Protein AF-A0A917G1F1-F1 (afdb_monomer_lite)

Sequence (189 aa):
MASPDKRMVLPSCSLCSRFDSLRGICGITGEKREVFDTETALVCQREGRFIRDINAVPNSFNFYGPNEEIPNFLPDLSRIPVDAGGRPLIVKTNRGLERAVPAYEGLALRVDPVFGEVPSIYTYQGQRELIFRLGVHLAKRVAEREGVELVVHPDEEGSEGRPEAINDFMEEERIRENVRNRSKKGWDW

pLDDT: mean 91.4, std 10.22, range [43.28, 98.38]

Secondary structure (DSSP, 8-state):
-PPPP-PPPPP-GGG-TTEETTTTEETTT--B--TT-HHHHHHHHHTT-----S-BPP-GGGTS-TTS---S-----TTS-B-TTS-B-EEEETTEEEE--BSSTT------TTTSS--GGGBHHHHHHHHHHHHHHHHHHHHHHTT------TTTTT----HHHHHHHHHHHHHHHHHHHHHHHTT--

Foldseek 3Di:
DDDQPPAQFQFALLQAPQADLLQCAGNVPRDHHDLLHRPVRVVCVVVVNGDRPFQDFGDQSRGDPPPDDRDPDDTPQVPADAAPVRQGAWDQDSNGIGRFAALDPPQHFDADPVVSYTQLLRGVRSLVNLCQAANPVVSCVVQVVVVHDRDADPVRNGRRHDPVSNVVVVVVVVVVVVVVVVVVVVPPD

Radius of gyration: 19.23 Å; chains: 1; bounding box: 53×35×51 Å

Organism: NCBI:txid1340531

Structure (mmCIF, N/CA/C/O backbone):
data_AF-A0A917G1F1-F1
#
_entry.id   AF-A0A917G1F1-F1
#
loop_
_atom_site.group_PDB
_atom_site.id
_atom_site.type_symbol
_atom_site.label_atom_id
_atom_site.label_alt_id
_atom_site.label_comp_id
_atom_site.label_asym_id
_atom_site.label_entity_id
_atom_site.label_seq_id
_atom_site.pdbx_PDB_ins_code
_atom_site.Cartn_x
_atom_site.Cartn_y
_atom_site.Cartn_z
_atom_site.occupancy
_atom_site.B_iso_or_equiv
_atom_site.auth_seq_id
_atom_site.auth_comp_id
_atom_site.auth_asym_id
_atom_site.auth_atom_id
_atom_site.pdbx_PDB_model_num
ATOM 1 N N . MET A 1 1 ? -19.395 2.363 -22.752 1.00 47.38 1 MET A N 1
ATOM 2 C CA . MET A 1 1 ? -18.151 2.459 -21.957 1.00 47.38 1 MET A CA 1
ATOM 3 C C . MET A 1 1 ? -17.072 1.728 -22.735 1.00 47.38 1 MET A C 1
ATOM 5 O O . MET A 1 1 ? -17.344 0.618 -23.178 1.00 47.38 1 MET A O 1
ATOM 9 N N . ALA A 1 2 ? -15.935 2.368 -23.014 1.00 43.28 2 ALA A N 1
ATOM 10 C CA . ALA A 1 2 ? -14.849 1.716 -23.741 1.00 43.28 2 ALA A CA 1
ATOM 11 C C . ALA A 1 2 ? -14.303 0.556 -22.893 1.00 43.28 2 ALA A C 1
ATOM 13 O O . ALA A 1 2 ? -14.112 0.713 -21.689 1.00 43.28 2 ALA A O 1
ATOM 14 N N . SER A 1 3 ? -14.122 -0.611 -23.515 1.00 48.44 3 SER A N 1
ATOM 15 C CA . SER A 1 3 ? -13.417 -1.752 -22.919 1.00 48.44 3 SER A CA 1
ATOM 16 C C . SER A 1 3 ? -12.060 -1.284 -22.384 1.00 48.44 3 SER A C 1
ATOM 18 O O . SER A 1 3 ? -11.459 -0.431 -23.043 1.00 48.44 3 SER A O 1
ATOM 20 N N . PRO A 1 4 ? -11.541 -1.843 -21.270 1.00 55.22 4 PRO A N 1
ATOM 21 C CA . PRO A 1 4 ? -10.140 -1.646 -20.921 1.00 55.22 4 PRO A CA 1
ATOM 22 C C . PRO A 1 4 ? -9.307 -1.959 -22.163 1.00 55.22 4 PRO A C 1
ATOM 24 O O . PRO A 1 4 ? -9.538 -2.970 -22.842 1.00 55.22 4 PRO A O 1
ATOM 27 N N . ASP A 1 5 ? -8.452 -1.006 -22.522 1.00 55.94 5 ASP A N 1
ATOM 28 C CA . ASP A 1 5 ? -7.645 -1.067 -23.727 1.00 55.94 5 ASP A CA 1
ATOM 29 C C . ASP A 1 5 ? -6.862 -2.386 -23.683 1.00 55.94 5 ASP A C 1
ATOM 31 O O . ASP A 1 5 ? -6.206 -2.679 -22.682 1.00 55.94 5 ASP A O 1
ATOM 35 N N . LYS A 1 6 ? -6.951 -3.221 -24.728 1.00 66.75 6 LYS A N 1
ATOM 36 C CA . LYS A 1 6 ? -6.247 -4.523 -24.800 1.00 66.75 6 LYS A CA 1
ATOM 37 C C . LYS A 1 6 ? -4.734 -4.329 -24.998 1.00 66.75 6 LYS A C 1
ATOM 39 O O . LYS A 1 6 ? -4.071 -5.132 -25.654 1.00 66.75 6 LYS A O 1
ATOM 44 N N . ARG A 1 7 ? -4.194 -3.230 -24.475 1.00 80.06 7 ARG A N 1
ATOM 45 C CA . ARG A 1 7 ? -2.787 -2.876 -24.493 1.00 80.06 7 ARG A CA 1
ATOM 46 C C . ARG A 1 7 ? -2.009 -3.814 -23.590 1.00 80.06 7 ARG A C 1
ATOM 48 O O . ARG A 1 7 ? -2.488 -4.305 -22.566 1.00 80.06 7 ARG A O 1
ATOM 55 N N . MET A 1 8 ? -0.770 -4.042 -23.993 1.00 85.94 8 MET A N 1
ATOM 56 C CA . MET A 1 8 ? 0.199 -4.737 -23.167 1.00 85.94 8 MET A CA 1
ATOM 57 C C . MET A 1 8 ? 0.484 -3.904 -21.918 1.00 85.94 8 MET A C 1
ATOM 59 O O . MET A 1 8 ? 0.652 -2.690 -22.006 1.00 85.94 8 MET A O 1
ATOM 63 N N . VAL A 1 9 ? 0.555 -4.562 -20.762 1.00 89.44 9 VAL A N 1
ATOM 64 C CA . VAL A 1 9 ? 0.910 -3.877 -19.523 1.00 89.44 9 VAL A CA 1
ATOM 65 C C . VAL A 1 9 ? 2.414 -3.598 -19.508 1.00 89.44 9 VAL A C 1
ATOM 67 O O . VAL A 1 9 ? 3.215 -4.532 -19.455 1.00 89.44 9 VAL A O 1
ATOM 70 N N . LEU A 1 10 ? 2.783 -2.323 -19.501 1.00 92.38 10 LEU A N 1
ATOM 71 C CA . LEU A 1 10 ? 4.138 -1.831 -19.301 1.00 92.38 10 LEU A CA 1
ATOM 72 C C . LEU A 1 10 ? 4.600 -2.105 -17.859 1.00 92.38 10 LEU A C 1
ATOM 74 O O . LEU A 1 10 ? 3.834 -1.891 -16.908 1.00 92.38 10 LEU A O 1
ATOM 78 N N . PRO A 1 11 ? 5.839 -2.584 -17.662 1.00 93.31 11 PRO A N 1
ATOM 79 C CA . PRO A 1 11 ? 6.379 -2.778 -16.328 1.00 93.31 11 PRO A CA 1
ATOM 80 C C . PRO A 1 11 ? 6.654 -1.424 -15.662 1.00 93.31 11 PRO A C 1
ATOM 82 O O . PRO A 1 11 ? 7.096 -0.471 -16.294 1.00 93.31 11 PRO A O 1
ATOM 85 N N . SER A 1 12 ? 6.428 -1.369 -14.356 1.00 94.75 12 SER A N 1
ATOM 86 C CA . SER A 1 12 ? 6.814 -0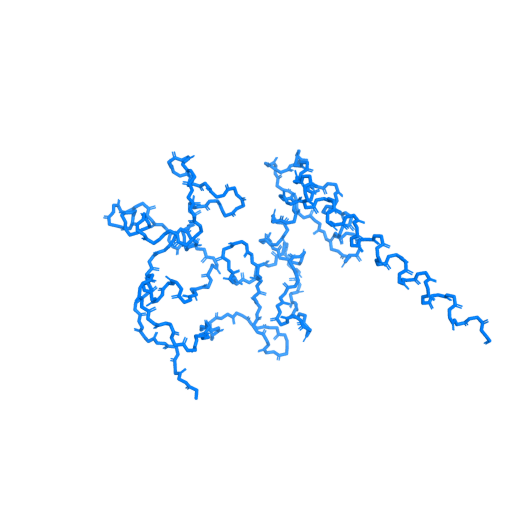.266 -13.474 1.00 94.75 12 SER A CA 1
ATOM 87 C C . SER A 1 12 ? 7.273 -0.844 -12.140 1.00 94.75 12 SER A C 1
ATOM 89 O O . SER A 1 12 ? 6.866 -1.952 -11.775 1.00 94.75 12 SER A O 1
ATOM 91 N N . CYS A 1 13 ? 8.069 -0.100 -11.371 1.00 94.56 13 CYS A N 1
ATOM 92 C CA . CYS A 1 13 ? 8.463 -0.513 -10.019 1.00 94.56 13 CYS A CA 1
ATOM 93 C C . CYS A 1 13 ? 7.258 -0.876 -9.130 1.00 94.56 13 CYS A C 1
ATOM 95 O O . CYS A 1 13 ? 7.322 -1.858 -8.391 1.00 94.56 13 CYS A O 1
ATOM 97 N N . SER A 1 14 ? 6.128 -0.174 -9.266 1.00 93.31 14 SER A N 1
ATOM 98 C CA . SER A 1 14 ? 4.886 -0.465 -8.540 1.00 93.31 14 SER A CA 1
ATOM 99 C C . SER A 1 14 ? 4.360 -1.878 -8.777 1.00 93.31 14 SER A C 1
ATOM 101 O O . SER A 1 14 ? 3.791 -2.453 -7.852 1.00 93.31 14 SER A O 1
ATOM 103 N N . LEU A 1 15 ? 4.606 -2.456 -9.958 1.00 94.56 15 LEU A N 1
ATOM 104 C CA . LEU A 1 15 ? 4.203 -3.812 -10.340 1.00 94.56 15 LEU A CA 1
ATOM 105 C C . LEU A 1 15 ? 5.242 -4.894 -9.990 1.00 94.56 15 LEU A C 1
ATOM 107 O O . LEU A 1 15 ? 5.002 -6.075 -10.246 1.00 94.56 15 LEU A O 1
ATOM 111 N N . CYS A 1 16 ? 6.389 -4.514 -9.424 1.00 95.50 16 CYS A N 1
ATOM 112 C CA . CYS A 1 16 ? 7.461 -5.437 -9.064 1.00 95.50 16 CYS A CA 1
ATOM 113 C C . CYS A 1 16 ? 7.358 -5.876 -7.595 1.00 95.50 16 CYS A C 1
ATOM 115 O O . CYS A 1 16 ? 7.297 -5.032 -6.694 1.00 95.50 16 CYS A O 1
ATOM 117 N N . SER A 1 17 ? 7.445 -7.184 -7.335 1.00 94.56 17 SER A N 1
ATOM 118 C CA . SER A 1 17 ? 7.464 -7.749 -5.973 1.00 94.56 17 SER A CA 1
ATOM 119 C C . SER A 1 17 ? 8.715 -7.391 -5.172 1.00 94.56 17 SER A C 1
ATOM 121 O O . SER A 1 17 ? 8.722 -7.477 -3.949 1.00 94.56 17 SER A O 1
ATOM 123 N N . ARG A 1 18 ? 9.783 -6.973 -5.857 1.00 94.50 18 ARG A N 1
ATOM 124 C CA . ARG A 1 18 ? 11.067 -6.613 -5.244 1.00 94.50 18 ARG A CA 1
ATOM 125 C C . ARG A 1 18 ? 11.166 -5.145 -4.856 1.00 94.50 18 ARG A C 1
ATOM 127 O O . ARG A 1 18 ? 12.113 -4.776 -4.176 1.00 94.50 18 ARG A O 1
ATOM 134 N N . PHE A 1 19 ? 10.253 -4.299 -5.315 1.00 95.75 19 PHE A N 1
ATOM 135 C CA . PHE A 1 19 ? 10.220 -2.901 -4.901 1.00 95.75 19 PHE A CA 1
ATOM 136 C C . PHE A 1 19 ? 9.628 -2.811 -3.491 1.00 95.75 19 PHE A C 1
ATOM 138 O O . PHE A 1 19 ? 8.673 -3.516 -3.207 1.00 95.75 19 PHE A O 1
ATOM 145 N N . ASP A 1 20 ? 10.160 -1.974 -2.611 1.00 94.62 20 ASP A N 1
ATOM 146 C CA . ASP A 1 20 ? 9.534 -1.590 -1.345 1.00 94.62 20 ASP A CA 1
ATOM 147 C C . ASP A 1 20 ? 8.878 -0.223 -1.558 1.00 94.62 20 ASP A C 1
ATOM 149 O O . ASP A 1 20 ? 9.559 0.801 -1.629 1.00 94.62 20 ASP A O 1
ATOM 153 N N . SER A 1 21 ? 7.551 -0.205 -1.684 1.00 94.50 21 SER A N 1
ATOM 154 C CA . SER A 1 21 ? 6.768 1.013 -1.924 1.00 94.50 21 SER A CA 1
ATOM 155 C C . SER A 1 21 ? 6.623 1.912 -0.700 1.00 94.50 21 SER A C 1
ATOM 157 O O . SER A 1 21 ? 6.218 3.064 -0.837 1.00 94.50 21 SER A O 1
ATOM 159 N N . LEU A 1 22 ? 6.929 1.410 0.495 1.00 93.94 22 LEU A N 1
ATOM 160 C CA . LEU A 1 22 ? 6.894 2.202 1.721 1.00 93.94 22 LEU A CA 1
ATOM 161 C C . LEU A 1 22 ? 8.154 3.052 1.827 1.00 93.94 22 LEU A C 1
ATOM 163 O O . LEU A 1 22 ? 8.087 4.241 2.137 1.00 93.94 22 LEU A O 1
ATOM 167 N N . ARG A 1 23 ? 9.301 2.447 1.508 1.00 93.94 23 ARG A N 1
ATOM 168 C CA . ARG A 1 23 ? 10.611 3.108 1.571 1.00 93.94 23 ARG A CA 1
ATOM 169 C C . ARG A 1 23 ? 11.051 3.718 0.240 1.00 93.94 23 ARG A C 1
ATOM 171 O O . ARG A 1 23 ? 11.966 4.537 0.229 1.00 93.94 23 ARG A O 1
ATOM 178 N N . GLY A 1 24 ? 10.417 3.333 -0.867 1.00 95.50 24 GLY A N 1
ATOM 179 C CA . GLY A 1 24 ? 10.820 3.727 -2.216 1.00 95.50 24 GLY A CA 1
ATOM 180 C C . GLY A 1 24 ? 12.181 3.144 -2.590 1.00 95.50 24 GLY A C 1
ATOM 181 O O . GLY A 1 24 ? 13.019 3.858 -3.132 1.00 95.50 24 GLY A O 1
ATOM 182 N N . ILE A 1 25 ? 12.442 1.880 -2.241 1.00 96.50 25 ILE A N 1
ATOM 183 C CA . ILE A 1 25 ? 13.752 1.230 -2.416 1.00 96.50 25 ILE A CA 1
ATOM 184 C C . ILE A 1 25 ? 13.601 -0.063 -3.222 1.00 96.50 25 ILE A C 1
ATOM 186 O O . ILE A 1 25 ? 12.652 -0.819 -3.042 1.00 96.50 25 ILE A O 1
ATOM 190 N N . CYS A 1 26 ? 14.546 -0.351 -4.114 1.00 95.44 26 CYS A N 1
ATOM 191 C CA . CYS A 1 26 ? 14.644 -1.652 -4.769 1.00 95.44 26 CYS A CA 1
ATOM 192 C C . CYS A 1 26 ? 15.284 -2.682 -3.829 1.00 95.44 26 CYS A C 1
ATOM 194 O O . CYS A 1 26 ? 16.439 -2.537 -3.445 1.00 95.44 26 CYS A O 1
ATOM 196 N N . GLY A 1 27 ? 14.588 -3.774 -3.522 1.00 93.25 27 GLY A N 1
ATOM 197 C CA . GLY A 1 27 ? 15.095 -4.846 -2.662 1.00 93.25 27 GLY A CA 1
ATOM 198 C C . GLY A 1 27 ? 16.237 -5.675 -3.262 1.00 93.25 27 GLY A C 1
ATOM 199 O O . GLY A 1 27 ? 16.849 -6.453 -2.541 1.00 93.25 27 GLY A O 1
ATOM 200 N N . ILE A 1 28 ? 16.537 -5.531 -4.561 1.00 92.44 28 ILE A N 1
ATOM 201 C CA . ILE A 1 28 ? 17.707 -6.172 -5.190 1.00 92.44 28 ILE A CA 1
ATOM 202 C C . ILE A 1 28 ? 18.933 -5.260 -5.119 1.00 92.44 28 ILE A C 1
ATOM 204 O O . ILE A 1 28 ? 20.008 -5.716 -4.744 1.00 92.44 28 ILE A O 1
ATOM 208 N N . THR A 1 29 ? 18.798 -3.993 -5.525 1.00 93.44 29 THR A N 1
ATOM 209 C CA . THR A 1 29 ? 19.949 -3.082 -5.661 1.00 93.44 29 THR A CA 1
ATOM 210 C C . THR A 1 29 ? 20.173 -2.197 -4.437 1.00 93.44 29 THR A C 1
ATOM 212 O O . THR A 1 29 ? 21.240 -1.612 -4.304 1.00 93.44 29 THR A O 1
ATOM 215 N N . GLY A 1 30 ? 19.184 -2.073 -3.548 1.00 94.56 30 GLY A N 1
ATOM 216 C CA . GLY A 1 30 ? 19.204 -1.150 -2.409 1.00 94.56 30 GLY A CA 1
ATOM 217 C C . GLY A 1 30 ? 19.027 0.324 -2.791 1.00 94.56 30 GLY A C 1
ATOM 218 O O . GLY A 1 30 ? 19.036 1.192 -1.922 1.00 94.56 30 GLY A O 1
ATOM 219 N N . GLU A 1 31 ? 18.856 0.632 -4.076 1.00 96.00 31 GLU A N 1
ATOM 220 C CA . GLU A 1 31 ? 18.758 2.008 -4.562 1.00 96.00 31 GLU A CA 1
ATOM 221 C C . GLU A 1 31 ? 17.350 2.574 -4.386 1.00 96.00 31 GLU A C 1
ATOM 223 O O . GLU A 1 31 ? 16.353 1.852 -4.499 1.00 96.00 31 GLU A O 1
ATOM 228 N N . LYS A 1 32 ? 17.270 3.895 -4.190 1.00 96.81 32 LYS A N 1
ATOM 229 C CA . LYS A 1 32 ? 15.998 4.618 -4.223 1.00 96.81 32 LYS A CA 1
ATOM 230 C C . LYS A 1 32 ? 15.393 4.564 -5.623 1.00 96.81 32 LYS A C 1
ATOM 232 O O . LYS A 1 32 ? 16.098 4.763 -6.609 1.00 96.81 32 LYS A O 1
ATOM 237 N N . ARG A 1 33 ? 14.088 4.313 -5.696 1.00 95.56 33 ARG A N 1
ATOM 238 C CA . ARG A 1 33 ? 13.315 4.231 -6.936 1.00 95.56 33 ARG A CA 1
ATOM 239 C C . ARG A 1 33 ? 11.954 4.883 -6.762 1.00 95.56 33 ARG A C 1
ATOM 241 O O . ARG A 1 33 ? 11.351 4.815 -5.692 1.00 95.56 33 ARG A O 1
ATOM 24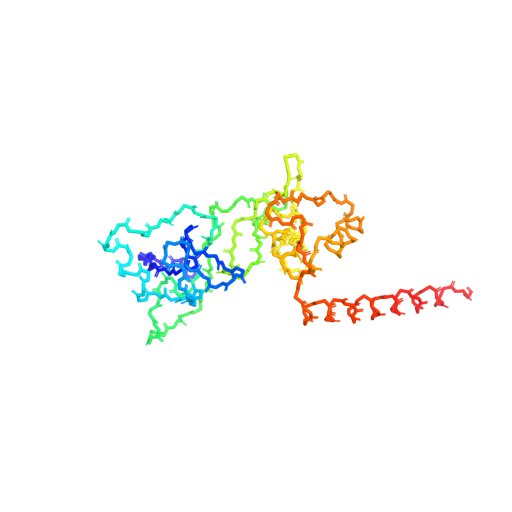8 N N . GLU A 1 34 ? 11.467 5.481 -7.839 1.00 94.19 34 GLU A N 1
ATOM 249 C CA . GLU A 1 34 ? 10.106 5.996 -7.889 1.00 94.19 34 GLU A CA 1
ATOM 250 C C . GLU A 1 34 ? 9.110 4.862 -8.129 1.00 94.19 34 GLU A C 1
ATOM 252 O O . GLU A 1 34 ? 9.405 3.866 -8.793 1.00 94.19 34 GLU A O 1
ATOM 257 N N . VAL A 1 35 ? 7.897 5.029 -7.602 1.00 92.38 35 VAL A N 1
ATOM 258 C CA . VAL A 1 35 ? 6.826 4.029 -7.696 1.00 92.38 35 VAL A CA 1
ATOM 259 C C . VAL A 1 35 ? 6.475 3.727 -9.158 1.00 92.38 35 VAL A C 1
ATOM 261 O O . VAL A 1 35 ? 6.297 2.567 -9.525 1.00 92.38 35 VAL A O 1
ATOM 264 N N . PHE A 1 36 ? 6.429 4.746 -10.015 1.00 92.31 36 PHE A N 1
ATOM 265 C CA . PHE A 1 36 ? 6.069 4.608 -11.430 1.00 92.31 36 PHE A CA 1
ATOM 266 C C . PHE A 1 36 ? 7.280 4.661 -12.372 1.00 92.31 36 PHE A C 1
ATOM 268 O O . PHE A 1 36 ? 7.121 4.964 -13.550 1.00 92.31 36 PHE A O 1
ATOM 275 N N . ASP A 1 37 ? 8.480 4.330 -11.880 1.00 93.00 37 ASP A N 1
ATOM 276 C CA . ASP A 1 37 ? 9.681 4.198 -12.713 1.00 93.00 37 ASP A CA 1
ATOM 277 C C . ASP A 1 37 ? 9.504 3.028 -13.700 1.00 93.00 37 ASP A C 1
ATOM 279 O O . ASP A 1 37 ? 9.588 1.850 -13.332 1.00 93.00 37 ASP A O 1
ATOM 283 N N . THR A 1 38 ? 9.175 3.363 -14.949 1.00 92.12 38 THR A N 1
ATOM 284 C CA . THR A 1 38 ? 8.954 2.410 -16.047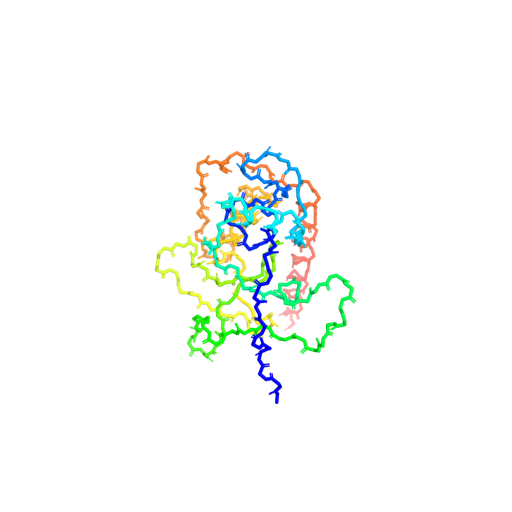 1.00 92.12 38 THR A CA 1
ATOM 285 C C . THR A 1 38 ? 10.249 2.076 -16.782 1.00 92.12 38 THR A C 1
ATOM 287 O O . THR A 1 38 ? 10.439 0.932 -17.193 1.00 92.12 38 THR A O 1
ATOM 290 N N . GLU A 1 39 ? 11.175 3.029 -16.902 1.00 92.00 39 GLU A N 1
ATOM 291 C CA . GLU A 1 39 ? 12.446 2.850 -17.608 1.00 92.00 39 GLU A CA 1
ATOM 292 C C . GLU A 1 39 ? 13.314 1.792 -16.919 1.00 92.00 39 GLU A C 1
ATOM 294 O O . GLU A 1 39 ? 13.723 0.804 -17.540 1.00 92.00 39 GLU A O 1
ATOM 299 N N . THR A 1 40 ? 13.522 1.933 -15.608 1.00 93.62 40 THR A N 1
ATOM 300 C CA . THR A 1 40 ? 14.282 0.953 -14.827 1.00 93.62 40 THR A CA 1
ATOM 301 C C . THR A 1 40 ? 13.568 -0.395 -14.804 1.00 93.62 40 THR A C 1
ATOM 303 O O . THR A 1 40 ? 14.205 -1.444 -14.922 1.00 93.62 40 THR A O 1
ATOM 306 N N . ALA A 1 41 ? 12.238 -0.400 -14.683 1.00 94.00 41 ALA A N 1
ATOM 307 C CA . ALA A 1 41 ? 11.464 -1.636 -14.670 1.00 94.00 41 ALA A CA 1
ATOM 308 C C . ALA A 1 41 ? 11.569 -2.405 -16.000 1.00 94.00 41 ALA A C 1
ATOM 310 O O . ALA A 1 41 ? 11.689 -3.631 -15.978 1.00 94.00 41 ALA A O 1
ATOM 311 N N . LEU A 1 42 ? 11.609 -1.708 -17.141 1.00 93.38 42 LEU A N 1
ATOM 312 C CA . LEU A 1 42 ? 11.860 -2.296 -18.463 1.00 93.38 42 LEU A CA 1
ATOM 313 C C . LEU A 1 42 ? 13.262 -2.910 -18.563 1.00 93.38 42 LEU A C 1
ATOM 315 O O . LEU A 1 42 ? 13.417 -4.011 -19.097 1.00 93.38 42 LEU A O 1
ATOM 319 N N . VAL A 1 43 ? 14.292 -2.236 -18.039 1.00 94.81 43 VAL A N 1
ATOM 320 C CA . VAL A 1 43 ? 15.654 -2.796 -17.963 1.00 94.81 43 VAL A CA 1
ATOM 321 C C . VAL A 1 43 ? 15.652 -4.076 -17.123 1.00 94.81 43 VAL A C 1
ATOM 323 O O . VAL A 1 43 ? 16.065 -5.127 -17.609 1.00 94.81 43 VAL A O 1
ATOM 326 N N . CYS A 1 44 ? 15.086 -4.027 -15.915 1.00 95.12 44 CYS A N 1
ATOM 327 C CA . CYS A 1 44 ? 14.952 -5.190 -15.039 1.00 95.12 44 CYS A CA 1
ATOM 328 C C . CYS A 1 44 ? 14.168 -6.337 -15.691 1.00 95.12 44 CYS A C 1
ATOM 330 O O . CYS A 1 44 ? 14.500 -7.498 -15.469 1.00 95.12 44 CYS A O 1
ATOM 332 N N . GLN A 1 45 ? 13.137 -6.044 -16.489 1.00 95.12 45 GLN A N 1
ATOM 333 C CA . GLN A 1 45 ? 12.373 -7.064 -17.209 1.00 95.12 45 GLN A CA 1
ATOM 334 C C . GLN A 1 45 ? 13.220 -7.756 -18.276 1.00 95.12 45 GLN A C 1
ATOM 336 O O . GLN A 1 45 ? 13.230 -8.985 -18.329 1.00 95.12 45 GLN A O 1
ATOM 341 N N . ARG A 1 46 ? 13.970 -6.994 -19.084 1.00 95.94 46 ARG A N 1
ATOM 342 C CA . ARG A 1 46 ? 14.878 -7.554 -20.102 1.00 95.94 46 ARG A CA 1
ATOM 343 C C . ARG A 1 46 ? 15.980 -8.416 -19.490 1.00 95.94 46 ARG A C 1
ATOM 345 O O . ARG A 1 46 ? 16.379 -9.407 -20.087 1.00 95.94 46 ARG A O 1
ATOM 352 N N . GLU A 1 47 ? 16.436 -8.060 -18.296 1.00 95.69 47 GLU A N 1
ATOM 353 C CA . GLU A 1 47 ? 17.469 -8.794 -17.561 1.00 95.69 47 GLU A CA 1
ATOM 354 C C . GLU A 1 47 ? 16.921 -9.936 -16.687 1.00 95.69 47 GLU A C 1
ATOM 356 O O . GLU A 1 47 ? 17.680 -10.570 -15.958 1.00 95.69 47 GLU A O 1
ATOM 361 N N . GLY A 1 48 ? 15.608 -10.194 -16.704 1.00 94.06 48 GLY A N 1
ATOM 362 C CA . GLY A 1 48 ? 14.987 -11.257 -15.903 1.00 94.06 48 GLY A CA 1
ATOM 363 C C . GLY A 1 48 ? 14.947 -10.992 -14.390 1.00 94.06 48 GLY A C 1
ATOM 364 O O . GLY A 1 48 ? 14.714 -11.912 -13.611 1.00 94.06 48 GLY A O 1
ATOM 365 N N . ARG A 1 49 ? 15.160 -9.744 -13.953 1.00 93.44 49 ARG A N 1
ATOM 366 C CA . ARG A 1 49 ? 15.117 -9.317 -12.539 1.00 93.44 49 ARG A CA 1
ATOM 367 C C . ARG A 1 49 ? 13.730 -8.848 -12.084 1.00 93.44 49 ARG A C 1
ATOM 369 O O . ARG A 1 49 ? 13.465 -8.777 -10.885 1.00 93.44 49 ARG A O 1
ATOM 376 N N . PHE A 1 50 ? 12.850 -8.501 -13.024 1.00 94.94 50 PHE A N 1
ATOM 377 C CA . PHE A 1 50 ? 11.489 -8.045 -12.738 1.00 94.94 50 PHE A CA 1
ATOM 378 C C . PHE A 1 50 ? 10.554 -9.221 -12.429 1.00 94.94 50 PHE A C 1
ATOM 380 O O . PHE A 1 50 ? 10.387 -10.116 -13.256 1.00 94.94 50 PHE A O 1
ATOM 387 N N . ILE A 1 51 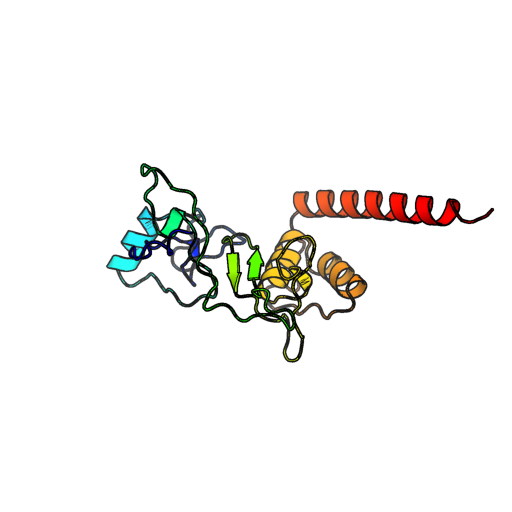? 9.899 -9.191 -11.266 1.00 92.12 51 ILE A N 1
ATOM 388 C CA . ILE A 1 51 ? 8.967 -10.238 -10.828 1.00 92.12 51 ILE A CA 1
ATOM 389 C C . ILE A 1 51 ? 7.584 -9.625 -10.615 1.00 92.12 51 ILE A C 1
ATOM 391 O O . ILE A 1 51 ? 7.396 -8.793 -9.728 1.00 92.12 51 ILE A O 1
ATOM 395 N N . ARG A 1 52 ? 6.611 -10.066 -11.414 1.00 87.44 52 ARG A N 1
ATOM 396 C CA . ARG A 1 52 ? 5.219 -9.595 -11.390 1.00 87.44 52 ARG A CA 1
ATOM 397 C C . ARG A 1 52 ? 4.317 -10.533 -10.583 1.00 87.44 52 ARG A C 1
ATOM 399 O O . ARG A 1 52 ? 3.342 -11.061 -11.107 1.00 87.44 52 ARG A O 1
ATOM 406 N N . ASP A 1 53 ? 4.684 -10.761 -9.329 1.00 83.50 53 ASP A N 1
ATOM 407 C CA . ASP A 1 53 ? 3.973 -11.661 -8.413 1.00 83.50 53 ASP A CA 1
ATOM 408 C C . ASP A 1 53 ? 3.448 -10.880 -7.202 1.00 83.50 53 ASP A C 1
ATOM 410 O O . ASP A 1 53 ? 3.914 -11.040 -6.077 1.00 83.50 53 ASP A O 1
ATOM 414 N N . ILE A 1 54 ? 2.561 -9.916 -7.469 1.00 83.88 54 ILE A N 1
ATOM 415 C CA . ILE A 1 54 ? 1.919 -9.084 -6.445 1.00 83.88 54 ILE A CA 1
ATOM 416 C C . ILE A 1 54 ? 0.478 -8.747 -6.819 1.00 83.88 54 ILE A C 1
ATOM 418 O O . ILE A 1 54 ? 0.072 -8.821 -7.978 1.00 83.88 54 ILE A O 1
ATOM 422 N N . ASN A 1 55 ? -0.270 -8.290 -5.819 1.00 88.00 55 ASN A N 1
ATOM 423 C CA . ASN A 1 55 ? -1.687 -7.944 -5.902 1.00 88.00 55 ASN A CA 1
ATOM 424 C C . ASN A 1 55 ? -1.981 -6.569 -6.530 1.00 88.00 55 ASN A C 1
ATOM 426 O O . ASN A 1 55 ? -3.130 -6.130 -6.509 1.00 88.00 55 ASN A O 1
ATOM 430 N N . ALA A 1 56 ? -0.977 -5.885 -7.083 1.00 90.38 56 ALA A N 1
ATOM 431 C CA . ALA A 1 56 ? -1.144 -4.558 -7.665 1.00 90.38 56 ALA A CA 1
ATOM 432 C C . ALA A 1 56 ? -1.976 -4.589 -8.956 1.00 90.38 56 ALA A C 1
ATOM 434 O O . ALA A 1 56 ? -1.686 -5.338 -9.895 1.00 90.38 56 ALA A O 1
ATOM 435 N N . VAL A 1 57 ? -3.003 -3.740 -9.005 1.00 92.25 57 VAL A N 1
ATOM 436 C CA . VAL A 1 57 ? -3.853 -3.532 -10.177 1.00 92.25 57 VAL A CA 1
ATOM 437 C C . VAL A 1 57 ? -3.157 -2.533 -11.103 1.00 92.25 57 VAL A C 1
ATOM 439 O O . VAL A 1 57 ? -2.843 -1.423 -10.666 1.00 92.25 57 VAL A O 1
ATOM 442 N N . PRO A 1 58 ? -2.914 -2.885 -12.378 1.00 91.50 58 PRO A N 1
ATOM 443 C CA . PRO A 1 58 ? -2.325 -1.958 -13.336 1.00 91.50 58 PRO A CA 1
ATOM 444 C C . PRO A 1 58 ? -3.139 -0.669 -13.462 1.00 91.50 58 PRO A C 1
ATOM 446 O O . PRO A 1 58 ? -4.360 -0.711 -13.625 1.00 91.50 58 PRO A O 1
ATOM 449 N N . ASN A 1 59 ? -2.454 0.469 -13.418 1.00 89.62 59 ASN A N 1
ATOM 450 C CA . ASN A 1 59 ? -3.049 1.788 -13.609 1.00 89.62 59 ASN A CA 1
ATOM 451 C C . ASN A 1 59 ? -2.664 2.369 -14.981 1.00 89.62 59 ASN A C 1
ATOM 453 O O . ASN A 1 59 ? -2.004 1.708 -15.778 1.00 89.62 59 ASN A O 1
ATOM 457 N N . SER A 1 60 ? -3.059 3.611 -15.268 1.00 89.81 60 SER A N 1
ATOM 458 C CA . SER A 1 60 ? -2.769 4.261 -16.551 1.00 89.81 60 SER A CA 1
ATOM 459 C C . SER A 1 60 ? -1.272 4.304 -16.889 1.00 89.81 60 SER A C 1
ATOM 461 O O . SER A 1 60 ? -0.903 4.034 -18.028 1.00 89.81 60 SER A O 1
ATOM 463 N N . PHE A 1 61 ? -0.387 4.530 -15.914 1.00 87.50 61 PHE A N 1
ATOM 464 C CA . PHE A 1 61 ? 1.070 4.533 -16.129 1.00 87.50 61 PHE A CA 1
ATOM 465 C C . PHE A 1 61 ? 1.618 3.168 -16.568 1.00 87.50 61 PHE A C 1
ATOM 467 O O . PHE A 1 61 ? 2.743 3.063 -17.048 1.00 87.50 61 PHE A O 1
ATOM 474 N N . ASN A 1 62 ? 0.822 2.110 -16.420 1.00 91.44 62 ASN A N 1
ATOM 475 C CA . ASN A 1 62 ? 1.147 0.779 -16.902 1.00 91.44 62 ASN A CA 1
ATOM 476 C C . ASN A 1 62 ? 0.624 0.490 -18.313 1.00 91.44 62 ASN A C 1
ATOM 478 O O . ASN A 1 62 ? 0.815 -0.619 -18.795 1.00 91.44 62 ASN A O 1
ATOM 482 N N . PHE A 1 63 ? -0.039 1.429 -18.981 1.00 90.31 63 PHE A N 1
ATOM 483 C CA . PHE A 1 63 ? -0.554 1.242 -20.346 1.00 90.31 63 PHE A CA 1
ATOM 484 C C . PHE A 1 63 ? -0.156 2.364 -21.306 1.00 90.31 63 PHE A C 1
ATOM 486 O O . PHE A 1 63 ? -0.248 2.182 -22.522 1.00 90.31 63 PHE A O 1
ATOM 493 N N . TYR A 1 64 ? 0.274 3.501 -20.763 1.00 89.88 64 TYR A N 1
ATOM 494 C CA . TYR A 1 64 ? 0.623 4.705 -21.503 1.00 89.88 64 TYR A CA 1
ATOM 495 C C . TYR A 1 64 ? 1.998 5.190 -21.044 1.00 89.88 64 TYR A C 1
ATOM 497 O O . TYR A 1 64 ? 2.269 5.255 -19.842 1.00 89.88 64 TYR A O 1
ATOM 505 N N . GLY A 1 65 ? 2.871 5.514 -21.996 1.00 85.56 65 GLY A N 1
ATOM 506 C CA . GLY A 1 65 ? 4.154 6.145 -21.717 1.00 85.56 65 GLY A CA 1
ATOM 507 C C . GLY A 1 65 ? 4.007 7.575 -21.172 1.00 85.56 65 GLY A C 1
ATOM 508 O O . GLY A 1 65 ? 2.941 8.180 -21.274 1.00 85.56 65 GLY A O 1
ATOM 509 N N . PRO A 1 66 ? 5.091 8.165 -20.637 1.00 82.06 66 PRO A N 1
ATOM 510 C CA . PRO A 1 66 ? 5.055 9.477 -19.979 1.00 82.06 66 PRO A CA 1
ATOM 511 C C . PRO A 1 66 ? 4.641 10.639 -20.899 1.00 82.06 66 PRO A C 1
ATOM 513 O O . PRO A 1 66 ? 4.194 11.669 -20.407 1.00 82.06 66 PRO A O 1
ATOM 516 N N . ASN A 1 67 ? 4.777 10.473 -22.219 1.00 87.25 67 ASN A N 1
ATOM 517 C CA . ASN A 1 67 ? 4.440 11.485 -23.226 1.00 87.25 67 ASN A CA 1
ATOM 518 C C . ASN A 1 67 ? 3.172 11.138 -24.032 1.00 87.25 67 ASN A C 1
ATOM 520 O O . ASN A 1 67 ? 2.887 11.797 -25.029 1.00 87.25 67 ASN A O 1
ATOM 524 N N . GLU A 1 68 ? 2.446 10.081 -23.660 1.00 88.88 68 GLU A N 1
ATOM 525 C CA . GLU A 1 68 ? 1.196 9.703 -24.322 1.00 88.88 68 GLU A CA 1
ATOM 526 C C . GLU A 1 68 ? -0.001 10.416 -23.684 1.00 88.88 68 GLU A C 1
ATOM 528 O O . GLU A 1 68 ? -0.077 10.575 -22.465 1.00 88.88 68 GLU A O 1
ATOM 533 N N . GLU A 1 69 ? -0.973 10.809 -24.507 1.00 89.25 69 GLU A N 1
ATOM 534 C CA . GLU A 1 69 ? -2.259 11.282 -24.005 1.00 89.25 69 GLU A CA 1
ATOM 535 C C . GLU A 1 69 ? -3.019 10.110 -23.372 1.00 89.25 69 GLU A C 1
ATOM 537 O O . GLU A 1 69 ? -3.307 9.104 -24.026 1.00 89.25 69 GLU A O 1
ATOM 542 N N . ILE A 1 70 ? -3.336 10.241 -22.084 1.00 88.44 70 ILE A N 1
ATOM 543 C CA . ILE A 1 70 ? -4.078 9.231 -21.334 1.00 88.44 70 ILE A CA 1
ATOM 544 C C . ILE A 1 70 ? -5.574 9.523 -21.528 1.00 88.44 70 ILE A C 1
ATOM 546 O O . ILE A 1 70 ? -6.050 10.556 -21.048 1.00 88.44 70 ILE A O 1
ATOM 550 N N . PRO A 1 71 ? -6.342 8.644 -22.202 1.00 87.69 71 PRO A N 1
ATOM 551 C CA . PRO A 1 71 ? -7.788 8.804 -22.299 1.00 87.69 71 PRO A CA 1
ATOM 552 C C . PRO A 1 71 ? -8.425 8.633 -20.914 1.00 87.69 71 PRO A C 1
ATOM 554 O O . PRO A 1 71 ? -7.758 8.291 -19.940 1.00 87.69 71 PRO A O 1
ATOM 557 N N . ASN A 1 72 ? -9.743 8.806 -20.807 1.00 87.25 72 ASN A N 1
ATOM 558 C CA . ASN A 1 72 ? -10.433 8.496 -19.555 1.00 87.25 72 ASN A CA 1
ATOM 559 C C . ASN A 1 72 ? -10.227 7.011 -19.186 1.00 87.25 72 ASN A C 1
ATOM 561 O O . ASN A 1 72 ? -10.821 6.122 -19.799 1.00 87.25 72 ASN A O 1
ATOM 565 N N . PHE A 1 73 ? -9.344 6.757 -18.219 1.00 85.81 73 PHE A N 1
ATOM 566 C CA . PHE A 1 73 ? -8.879 5.429 -17.855 1.00 85.81 73 PHE A CA 1
ATOM 567 C C . PHE A 1 73 ? -9.607 4.943 -16.607 1.00 85.81 73 PHE A C 1
ATOM 569 O O . PHE A 1 73 ? -9.590 5.595 -15.564 1.00 85.81 73 PHE A O 1
ATOM 576 N N . LEU A 1 74 ? -10.188 3.750 -16.707 1.00 88.38 74 LEU A N 1
ATOM 577 C CA . LEU A 1 74 ? -10.713 3.012 -15.569 1.00 88.38 74 LEU A CA 1
ATOM 578 C C . LEU A 1 74 ? -9.969 1.676 -15.475 1.00 88.38 74 LEU A C 1
ATOM 580 O O . LEU A 1 74 ? -9.846 0.990 -16.495 1.00 88.38 74 LEU A O 1
ATOM 584 N N . PRO A 1 75 ? -9.470 1.298 -14.286 1.00 88.06 75 PRO A N 1
ATOM 585 C CA . PRO A 1 75 ? -8.809 0.015 -14.111 1.00 88.06 75 PRO A CA 1
ATOM 586 C C . PRO A 1 75 ? -9.794 -1.129 -14.375 1.00 88.06 75 PRO A C 1
ATOM 588 O O . PRO A 1 75 ? -10.972 -1.052 -14.018 1.00 88.06 75 PRO A O 1
ATOM 591 N N . ASP A 1 76 ? -9.304 -2.213 -14.975 1.00 88.69 76 ASP A N 1
ATOM 592 C CA . ASP A 1 76 ? -10.091 -3.435 -15.120 1.00 88.69 76 ASP A CA 1
ATOM 593 C C . ASP A 1 76 ? -10.186 -4.155 -13.771 1.00 88.69 76 ASP A C 1
ATOM 595 O O . ASP A 1 76 ? -9.224 -4.763 -13.296 1.00 88.69 76 ASP A O 1
ATOM 599 N N . LEU A 1 77 ? -11.366 -4.085 -13.155 1.00 91.56 77 LEU A N 1
ATOM 600 C CA . LEU A 1 77 ? -11.658 -4.731 -11.876 1.00 91.56 77 LEU A CA 1
ATOM 601 C C . LEU A 1 77 ? -12.425 -6.050 -12.036 1.00 91.56 77 LEU A C 1
ATOM 603 O O . LEU A 1 77 ? -12.796 -6.659 -11.037 1.00 91.56 77 LEU A O 1
ATOM 607 N N . SER A 1 78 ? -12.646 -6.527 -13.266 1.00 89.94 78 SER A N 1
ATOM 608 C CA . SER A 1 78 ? -13.474 -7.714 -13.546 1.00 89.94 78 SER A CA 1
ATOM 609 C C . SER A 1 78 ? -12.959 -9.007 -12.904 1.00 89.94 78 SER A C 1
ATOM 611 O O . SER A 1 78 ? -13.717 -9.953 -12.706 1.00 89.94 78 SER A O 1
ATOM 613 N N . ARG A 1 79 ? -11.664 -9.051 -12.574 1.00 88.50 79 ARG A N 1
ATOM 614 C CA . ARG A 1 79 ? -10.982 -10.196 -11.952 1.00 88.50 79 ARG A CA 1
ATOM 615 C C . ARG A 1 79 ? -10.757 -10.038 -10.449 1.00 88.50 79 ARG A C 1
ATOM 617 O O . ARG A 1 79 ? -10.175 -10.926 -9.826 1.00 88.50 79 ARG A O 1
ATOM 624 N N . ILE A 1 80 ? -11.166 -8.912 -9.872 1.00 93.88 80 ILE A N 1
ATOM 625 C CA . ILE A 1 80 ? -11.020 -8.652 -8.442 1.00 93.88 80 ILE A CA 1
ATOM 626 C C . ILE A 1 80 ? -12.192 -9.313 -7.708 1.00 93.88 80 ILE A C 1
ATOM 628 O O . ILE A 1 80 ? -13.333 -9.176 -8.152 1.00 93.88 80 ILE A O 1
ATOM 632 N N . PRO A 1 81 ? -11.949 -10.036 -6.597 1.00 94.75 81 PRO A N 1
ATOM 633 C CA . PRO A 1 81 ? -13.029 -10.543 -5.761 1.00 94.75 81 PRO A CA 1
ATOM 634 C C . PRO A 1 81 ? -13.970 -9.423 -5.329 1.00 94.75 81 PRO A C 1
ATOM 636 O O . PRO A 1 81 ? -13.541 -8.287 -5.148 1.00 94.75 81 PRO A O 1
ATOM 639 N N . VAL A 1 82 ? -15.239 -9.749 -5.122 1.00 97.19 82 VAL A N 1
ATOM 640 C CA . VAL A 1 82 ? -16.256 -8.778 -4.717 1.00 97.19 82 VAL A CA 1
ATOM 641 C C . VAL A 1 82 ? -16.765 -9.058 -3.306 1.00 97.19 82 VAL A C 1
ATOM 643 O O . VAL A 1 82 ? -16.699 -10.191 -2.830 1.00 97.19 82 VAL A O 1
ATOM 646 N N . ASP A 1 83 ? -17.267 -8.022 -2.637 1.00 96.81 83 ASP A N 1
ATOM 647 C CA . ASP A 1 83 ? -17.997 -8.155 -1.380 1.00 96.81 83 ASP A CA 1
ATOM 648 C C . ASP A 1 83 ? -19.407 -8.736 -1.606 1.00 96.81 83 ASP A C 1
ATOM 650 O O . ASP A 1 83 ? -19.842 -8.965 -2.737 1.00 96.81 83 ASP A O 1
ATOM 654 N N . ALA A 1 84 ? -20.158 -8.951 -0.523 1.00 95.06 84 ALA A N 1
ATOM 655 C CA . ALA A 1 84 ? -21.530 -9.466 -0.591 1.00 95.06 84 ALA A CA 1
ATOM 656 C C . ALA A 1 84 ? -22.498 -8.580 -1.406 1.00 95.06 84 ALA A C 1
ATOM 658 O O . ALA A 1 84 ? -23.553 -9.050 -1.823 1.00 95.06 84 ALA A O 1
ATOM 659 N N . GLY A 1 85 ? -22.157 -7.308 -1.631 1.00 95.12 85 GLY A N 1
ATOM 660 C CA . GLY A 1 85 ? -22.914 -6.372 -2.460 1.00 95.12 85 GLY A CA 1
ATOM 661 C C . GLY A 1 85 ? -22.424 -6.293 -3.908 1.00 95.12 85 GLY A C 1
ATOM 662 O O . GLY A 1 85 ? -22.874 -5.414 -4.639 1.00 95.12 85 GLY A O 1
ATOM 663 N N . GLY A 1 86 ? -21.494 -7.158 -4.327 1.00 95.50 86 GLY A N 1
ATOM 664 C CA . GLY A 1 86 ? -20.934 -7.156 -5.679 1.00 95.50 86 GLY A CA 1
ATOM 665 C C . GLY A 1 86 ? -19.908 -6.048 -5.935 1.00 95.50 86 GLY A C 1
ATOM 666 O O . GLY A 1 86 ? -19.582 -5.783 -7.090 1.00 95.50 86 GLY A O 1
ATOM 667 N N . ARG A 1 87 ? -19.392 -5.385 -4.890 1.00 96.69 87 ARG A N 1
ATOM 668 C CA . ARG A 1 87 ? -18.407 -4.299 -5.026 1.00 96.69 87 ARG A CA 1
ATOM 669 C C . ARG A 1 87 ? -16.982 -4.850 -4.956 1.00 96.69 87 ARG A C 1
ATOM 671 O O . ARG A 1 87 ? -16.720 -5.693 -4.100 1.00 96.69 87 ARG A O 1
ATOM 678 N N . PRO A 1 88 ? -16.052 -4.394 -5.810 1.00 97.00 88 PRO A N 1
ATOM 679 C CA . PRO A 1 88 ? -14.703 -4.948 -5.876 1.00 97.00 88 PRO A CA 1
ATOM 680 C C . PRO A 1 88 ? -13.918 -4.687 -4.584 1.00 97.00 88 PRO A C 1
ATOM 682 O O . PRO A 1 88 ? -13.840 -3.562 -4.098 1.00 97.00 88 PRO A O 1
ATOM 685 N N . LEU A 1 89 ? -13.303 -5.738 -4.047 1.00 97.81 89 LEU A N 1
ATOM 686 C CA . LEU A 1 89 ? -12.455 -5.703 -2.859 1.00 97.81 89 LEU A CA 1
ATOM 687 C C . LEU A 1 89 ? -11.059 -5.201 -3.234 1.00 97.81 89 LEU A C 1
ATOM 689 O O . LEU A 1 89 ? -10.123 -5.975 -3.453 1.00 97.81 89 LEU A O 1
ATOM 693 N N . ILE A 1 90 ? -10.944 -3.881 -3.320 1.00 97.62 90 ILE A N 1
ATOM 694 C CA . ILE A 1 90 ? -9.690 -3.167 -3.558 1.00 97.62 90 ILE A CA 1
ATOM 695 C C . ILE A 1 90 ? -9.261 -2.391 -2.320 1.00 97.62 90 ILE A C 1
ATOM 697 O O . ILE A 1 90 ? -10.091 -2.008 -1.500 1.00 97.62 90 ILE A O 1
ATOM 701 N N . VAL A 1 91 ? -7.963 -2.143 -2.210 1.00 97.19 91 VAL A N 1
ATOM 702 C CA . VAL A 1 91 ? -7.374 -1.236 -1.226 1.00 97.19 91 VAL A CA 1
ATOM 703 C C . VAL A 1 91 ? -6.416 -0.294 -1.937 1.00 97.19 91 VAL A C 1
ATOM 705 O O . VAL A 1 91 ? -5.705 -0.701 -2.860 1.00 97.19 91 VAL A O 1
ATOM 708 N N . LYS A 1 92 ? -6.405 0.969 -1.522 1.00 95.62 92 LYS A N 1
ATOM 709 C CA . LYS A 1 92 ? -5.434 1.949 -1.993 1.00 95.62 92 LYS A CA 1
ATOM 710 C C . LYS A 1 92 ? -4.199 1.942 -1.100 1.00 95.62 92 LYS A C 1
ATOM 712 O O . LYS A 1 92 ? -4.307 1.997 0.123 1.00 95.62 92 LYS A O 1
ATOM 717 N N . THR A 1 93 ? -3.037 1.882 -1.735 1.00 95.19 93 THR A N 1
ATOM 718 C CA . THR A 1 93 ? -1.714 1.829 -1.106 1.00 95.19 93 THR A CA 1
ATOM 719 C C . THR A 1 93 ? -0.767 2.813 -1.794 1.00 95.19 93 THR A C 1
ATOM 721 O O . THR A 1 93 ? -1.113 3.432 -2.809 1.00 95.19 93 THR A O 1
ATOM 724 N N . ASN A 1 94 ? 0.472 2.920 -1.315 1.00 93.38 94 ASN A N 1
ATOM 725 C CA . ASN A 1 94 ? 1.525 3.693 -1.976 1.00 93.38 94 ASN A CA 1
ATOM 726 C C . ASN A 1 94 ? 1.834 3.209 -3.404 1.00 93.38 94 ASN A C 1
ATOM 728 O O . ASN A 1 94 ? 2.425 3.955 -4.183 1.00 93.38 94 ASN A O 1
ATOM 732 N N . ARG A 1 95 ? 1.449 1.979 -3.779 1.00 92.19 95 ARG A N 1
ATOM 733 C CA . ARG A 1 95 ? 1.601 1.459 -5.153 1.00 92.19 95 ARG A CA 1
ATOM 734 C C . ARG A 1 95 ? 0.483 1.888 -6.095 1.00 92.19 95 ARG A C 1
ATOM 736 O O . ARG A 1 95 ? 0.630 1.730 -7.308 1.00 92.19 95 ARG A O 1
ATOM 743 N N . GLY A 1 96 ? -0.623 2.398 -5.560 1.00 92.88 96 GLY A N 1
ATOM 744 C CA . GLY A 1 96 ? -1.865 2.626 -6.288 1.00 92.88 96 GLY A CA 1
ATOM 745 C C . GLY A 1 96 ? -2.978 1.721 -5.768 1.00 92.88 96 GLY A C 1
ATOM 746 O O . GLY A 1 96 ? -3.187 1.629 -4.565 1.00 92.88 96 GLY A O 1
ATOM 747 N N . LEU A 1 97 ? -3.727 1.091 -6.674 1.00 94.44 97 LEU A N 1
ATOM 748 C CA . LEU A 1 97 ? -4.782 0.150 -6.302 1.00 94.44 97 LEU A CA 1
ATOM 749 C C . LEU A 1 97 ? -4.225 -1.267 -6.229 1.00 94.44 97 LEU A C 1
ATOM 751 O O . LEU A 1 97 ? -3.507 -1.710 -7.124 1.00 94.44 97 LEU A O 1
ATOM 755 N N . GLU A 1 98 ? -4.616 -1.999 -5.199 1.00 95.69 98 GLU A N 1
ATOM 756 C CA . GLU A 1 98 ? -4.295 -3.410 -5.037 1.00 95.69 98 GLU A CA 1
ATOM 757 C C . GLU A 1 98 ? -5.560 -4.223 -4.775 1.00 95.69 98 GLU A C 1
ATOM 759 O O . GLU A 1 98 ? -6.541 -3.725 -4.217 1.00 95.69 98 GLU A O 1
ATOM 764 N N . ARG A 1 99 ? -5.532 -5.510 -5.133 1.00 95.94 99 ARG A N 1
ATOM 765 C CA . ARG A 1 99 ? -6.496 -6.482 -4.614 1.00 95.94 99 ARG A CA 1
ATOM 766 C C . ARG A 1 99 ? -6.342 -6.538 -3.096 1.00 95.94 99 ARG A C 1
ATOM 768 O O . ARG A 1 99 ? -5.255 -6.834 -2.599 1.00 95.94 99 ARG A O 1
ATOM 775 N N . ALA A 1 100 ? -7.428 -6.304 -2.369 1.00 97.19 100 ALA A N 1
ATOM 776 C CA . ALA A 1 100 ? -7.407 -6.368 -0.918 1.00 97.19 100 ALA A CA 1
ATOM 777 C C . ALA A 1 100 ? -7.155 -7.810 -0.451 1.00 97.19 100 ALA A C 1
ATOM 779 O O . ALA A 1 100 ? -7.858 -8.743 -0.854 1.00 97.19 100 ALA A O 1
ATOM 780 N N . VAL A 1 101 ? -6.145 -7.984 0.400 1.00 96.75 101 VAL A N 1
ATOM 781 C CA . VAL A 1 101 ? -5.883 -9.237 1.112 1.00 96.75 101 VAL A CA 1
ATOM 782 C C . VAL A 1 101 ? -6.323 -9.042 2.559 1.00 96.75 101 VAL A C 1
ATOM 784 O O . VAL A 1 101 ? -5.929 -8.035 3.147 1.00 96.75 101 VAL A O 1
ATOM 787 N N . PRO A 1 102 ? -7.125 -9.946 3.148 1.00 97.88 102 PRO A N 1
ATOM 788 C CA . PRO A 1 102 ? -7.496 -9.849 4.556 1.00 97.88 102 PRO A CA 1
ATOM 789 C C . PRO A 1 102 ? -6.263 -9.769 5.457 1.00 97.88 102 PRO A C 1
ATOM 791 O O . PRO A 1 102 ? -5.264 -10.431 5.187 1.00 97.88 102 PRO A O 1
ATOM 794 N N . ALA A 1 103 ? -6.321 -8.957 6.514 1.00 97.50 103 ALA A N 1
ATOM 795 C CA . ALA A 1 103 ? -5.204 -8.818 7.450 1.00 97.50 103 ALA A CA 1
ATOM 796 C C . ALA A 1 103 ? -4.818 -10.141 8.135 1.00 97.50 103 ALA A C 1
ATOM 798 O O . ALA A 1 103 ? -3.642 -10.377 8.391 1.00 97.50 103 ALA A O 1
ATOM 799 N N . TYR A 1 104 ? -5.802 -11.002 8.389 1.00 96.94 104 TYR A N 1
ATOM 800 C CA . TYR A 1 104 ? -5.636 -12.331 8.966 1.00 96.94 104 TYR A CA 1
ATOM 801 C C . TYR A 1 104 ? -6.718 -13.277 8.435 1.00 96.94 104 TYR A C 1
ATOM 803 O O . TYR A 1 104 ? -7.717 -12.855 7.840 1.00 96.94 104 TYR A O 1
ATOM 811 N N . GLU A 1 105 ? -6.499 -14.575 8.624 1.00 95.75 105 GLU A N 1
ATOM 812 C CA . GLU A 1 105 ? -7.424 -15.614 8.181 1.00 95.75 105 GLU A CA 1
ATOM 813 C C . GLU A 1 105 ? -8.800 -15.462 8.847 1.00 95.75 105 GLU A C 1
ATOM 815 O O . GLU A 1 105 ? -8.913 -15.175 10.036 1.00 95.75 105 GLU A O 1
ATOM 820 N N . GLY A 1 106 ? -9.868 -15.637 8.066 1.00 95.12 106 GLY A N 1
ATOM 821 C CA . GLY A 1 106 ? -11.246 -15.537 8.553 1.00 95.12 106 GLY A CA 1
ATOM 822 C C . GLY A 1 106 ? -11.817 -14.116 8.626 1.00 95.12 106 GLY A C 1
ATOM 823 O O . GLY A 1 106 ? -13.027 -13.972 8.802 1.00 95.12 106 GLY A O 1
ATOM 824 N N . LEU A 1 107 ? -11.011 -13.066 8.425 1.00 96.75 107 LEU A N 1
ATOM 825 C CA . LEU A 1 107 ? -11.525 -11.697 8.362 1.00 96.75 107 LEU A CA 1
ATOM 826 C C . LEU A 1 107 ? -12.322 -11.466 7.069 1.00 96.75 107 LEU A C 1
ATOM 828 O O . LEU A 1 107 ? -11.778 -11.474 5.962 1.00 96.75 107 LEU A O 1
ATOM 832 N N . ALA A 1 108 ? -13.623 -11.215 7.212 1.00 96.31 10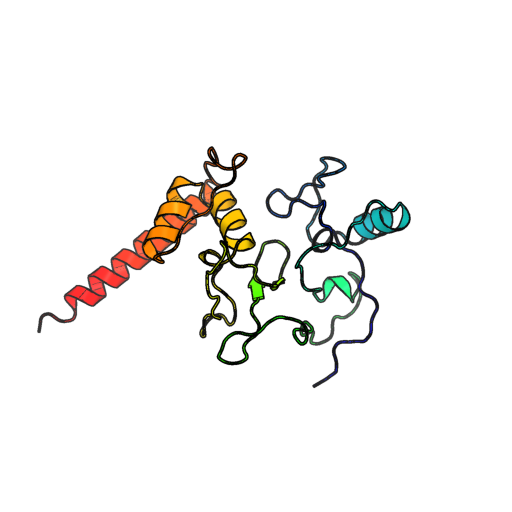8 ALA A N 1
ATOM 833 C CA . ALA A 1 108 ? -14.488 -10.868 6.093 1.00 96.31 108 ALA A CA 1
ATOM 834 C C . ALA A 1 108 ? -14.285 -9.402 5.686 1.00 96.31 108 ALA A C 1
ATOM 836 O O . ALA A 1 108 ? -14.527 -8.485 6.471 1.00 96.31 108 ALA A O 1
ATOM 837 N N . LEU A 1 109 ? -13.878 -9.178 4.437 1.00 97.69 109 LEU A N 1
ATOM 838 C CA . LEU A 1 109 ? -13.709 -7.832 3.899 1.00 97.69 109 LEU A CA 1
ATOM 839 C C . LEU A 1 109 ? -15.025 -7.269 3.372 1.00 97.69 109 LEU A C 1
ATOM 841 O O . LEU A 1 109 ? -15.828 -7.969 2.751 1.00 97.69 109 LEU A O 1
ATOM 845 N N . ARG A 1 110 ? -15.211 -5.966 3.572 1.00 97.44 110 ARG A N 1
ATOM 846 C CA . ARG A 1 110 ? -16.342 -5.209 3.045 1.00 97.44 110 ARG A CA 1
ATOM 847 C C . ARG A 1 110 ? -15.858 -3.876 2.503 1.00 97.44 110 ARG A C 1
ATOM 849 O O . ARG A 1 110 ? -15.009 -3.228 3.107 1.00 97.44 110 ARG A O 1
ATOM 856 N N . VAL A 1 111 ? -16.440 -3.465 1.381 1.00 97.62 111 VAL A N 1
ATOM 857 C CA . VAL A 1 111 ? -16.174 -2.153 0.794 1.00 97.62 111 VAL A CA 1
ATOM 858 C C . VAL A 1 111 ? -16.876 -1.068 1.610 1.00 97.62 111 VAL A C 1
ATOM 860 O O . VAL A 1 111 ? -18.083 -1.162 1.881 1.00 97.62 111 VAL A O 1
ATOM 863 N N . ASP A 1 112 ? -16.142 -0.020 1.967 1.00 96.31 112 ASP A N 1
ATOM 864 C CA . ASP A 1 112 ? -16.715 1.193 2.529 1.00 96.31 112 ASP A CA 1
ATOM 865 C C . ASP A 1 112 ? -17.593 1.876 1.462 1.00 96.31 112 ASP A C 1
ATOM 867 O O . ASP A 1 112 ? -17.127 2.143 0.352 1.00 96.31 112 ASP A O 1
ATOM 871 N N . PRO A 1 113 ? -18.888 2.121 1.727 1.00 92.31 113 PRO A N 1
ATOM 872 C CA . PRO A 1 113 ? -19.793 2.693 0.733 1.00 92.31 113 PRO A CA 1
ATOM 873 C C . PRO A 1 113 ? -19.478 4.144 0.357 1.00 92.31 113 PRO A C 1
ATOM 875 O O . PRO A 1 113 ? -19.922 4.583 -0.700 1.00 92.31 113 PRO A O 1
ATOM 878 N N . VAL A 1 114 ? -18.750 4.879 1.198 1.00 93.19 114 VAL A N 1
ATOM 879 C CA . VAL A 1 114 ? -18.368 6.273 0.963 1.00 93.19 114 VAL A CA 1
ATOM 880 C C . VAL A 1 114 ? -17.115 6.336 0.098 1.00 93.19 114 VAL A C 1
ATOM 882 O O . VAL A 1 114 ? -17.084 7.084 -0.876 1.00 93.19 114 VAL A O 1
ATOM 885 N N . PHE A 1 115 ? -16.099 5.540 0.430 1.00 92.31 115 PHE A N 1
ATOM 886 C CA . PHE A 1 115 ? -14.808 5.586 -0.265 1.00 92.31 115 PHE A CA 1
ATOM 887 C C . PHE A 1 115 ? -14.707 4.620 -1.449 1.00 92.31 115 PHE A C 1
ATOM 889 O O . PHE A 1 115 ? -13.856 4.800 -2.315 1.00 92.31 115 PHE A O 1
ATOM 896 N N . GLY A 1 116 ? -15.583 3.615 -1.522 1.00 93.62 116 GLY A N 1
ATOM 897 C CA . GLY A 1 116 ? -15.580 2.633 -2.607 1.00 93.62 116 GLY A CA 1
ATOM 898 C C . GLY A 1 116 ? -14.415 1.639 -2.546 1.00 93.62 116 GLY A C 1
ATOM 899 O O . GLY A 1 116 ? -14.179 0.924 -3.516 1.00 93.62 116 GLY A O 1
ATOM 900 N N . GLU A 1 117 ? -13.719 1.560 -1.412 1.00 96.75 117 GLU A N 1
ATOM 901 C CA . GLU A 1 117 ? -12.593 0.656 -1.167 1.00 96.75 117 GLU A CA 1
ATOM 902 C C . GLU A 1 117 ? -12.700 -0.018 0.207 1.00 96.75 117 GLU A C 1
ATOM 904 O O . GLU A 1 117 ? -13.493 0.380 1.061 1.00 96.75 117 GLU A O 1
ATOM 909 N N . VAL A 1 118 ? -11.929 -1.081 0.418 1.00 97.88 118 VAL A N 1
ATOM 910 C CA . VAL A 1 118 ? -11.797 -1.732 1.724 1.00 97.88 118 VAL A CA 1
ATOM 911 C C . VAL A 1 118 ? -10.910 -0.851 2.610 1.00 97.88 118 VAL A C 1
ATOM 913 O O . VAL A 1 118 ? -9.789 -0.543 2.196 1.00 97.88 118 VAL A O 1
ATOM 916 N N . PRO A 1 119 ? -11.344 -0.461 3.824 1.00 97.44 119 PRO A N 1
ATOM 917 C CA . PRO A 1 119 ? -10.507 0.367 4.684 1.00 97.44 119 PRO A CA 1
ATOM 918 C C . PRO A 1 119 ? -9.188 -0.337 5.021 1.00 97.44 119 PRO A C 1
ATOM 920 O O . PRO A 1 119 ? -9.172 -1.520 5.371 1.00 97.44 119 PRO A O 1
ATOM 923 N N . SER A 1 120 ? -8.079 0.401 4.939 1.00 96.62 120 SER A N 1
ATOM 924 C CA . SER A 1 120 ? -6.718 -0.150 4.981 1.00 96.62 120 SER A CA 1
ATOM 925 C C . SER A 1 120 ? -6.457 -1.039 6.200 1.00 96.62 120 SER A C 1
ATOM 927 O O . SER A 1 120 ? -5.816 -2.079 6.070 1.00 96.62 120 SER A O 1
ATOM 929 N N . ILE A 1 121 ? -7.001 -0.680 7.366 1.00 97.69 121 ILE A N 1
ATOM 930 C CA . ILE A 1 121 ? -6.833 -1.428 8.621 1.00 97.69 121 ILE A CA 1
ATOM 931 C C . ILE A 1 121 ? -7.331 -2.883 8.548 1.00 97.69 121 ILE A C 1
ATOM 933 O O . ILE A 1 121 ? -6.798 -3.743 9.245 1.00 97.69 121 ILE A O 1
ATOM 937 N N . TYR A 1 122 ? -8.303 -3.185 7.683 1.00 98.25 122 TYR A N 1
ATOM 938 C CA . TYR A 1 122 ? -8.832 -4.542 7.499 1.00 98.25 122 TYR A CA 1
ATOM 939 C C . TYR A 1 122 ? -7.973 -5.392 6.554 1.00 98.25 122 TYR A C 1
ATOM 941 O O . TYR A 1 122 ? -8.236 -6.580 6.372 1.00 98.25 122 TYR A O 1
ATOM 949 N N . THR A 1 123 ? -6.954 -4.805 5.927 1.00 98.12 123 THR A N 1
ATOM 950 C CA . THR A 1 123 ? -6.160 -5.467 4.890 1.00 98.12 123 THR A CA 1
ATOM 951 C C . THR A 1 123 ? -4.723 -5.675 5.327 1.00 98.12 123 THR A C 1
ATOM 953 O O . THR A 1 123 ? -4.152 -4.833 6.017 1.00 98.12 123 THR A O 1
ATOM 956 N N . TYR A 1 124 ? -4.108 -6.764 4.874 1.00 97.31 124 TYR A N 1
ATOM 957 C CA . TYR A 1 124 ? -2.699 -7.046 5.120 1.00 97.31 124 TYR A CA 1
ATOM 958 C C . TYR A 1 124 ? -1.824 -5.874 4.666 1.00 97.31 124 TYR A C 1
ATOM 960 O O . TYR A 1 124 ? -1.051 -5.335 5.460 1.00 97.31 124 TYR A O 1
ATOM 968 N N . GLN A 1 125 ? -2.003 -5.431 3.414 1.00 96.19 125 GLN A N 1
ATOM 969 C CA . GLN A 1 125 ? -1.217 -4.336 2.844 1.00 96.19 125 GLN A CA 1
ATOM 970 C C . GLN A 1 125 ? -1.407 -3.042 3.629 1.00 96.19 125 GLN A C 1
ATOM 972 O O . GLN A 1 125 ? -0.433 -2.400 4.015 1.00 96.19 125 GLN A O 1
ATOM 977 N N . GLY A 1 126 ? -2.660 -2.689 3.916 1.00 97.38 126 GLY A N 1
ATOM 978 C CA . GLY A 1 126 ? -2.982 -1.469 4.636 1.00 97.38 126 GLY A CA 1
ATOM 979 C C . GLY A 1 126 ? -2.476 -1.463 6.077 1.00 97.38 126 GLY A C 1
ATOM 980 O O . GLY A 1 126 ? -2.041 -0.413 6.542 1.00 97.38 126 GLY A O 1
ATOM 981 N N . GLN A 1 127 ? -2.435 -2.610 6.765 1.00 98.00 127 GLN A N 1
ATOM 982 C CA . GLN A 1 127 ? -1.791 -2.700 8.079 1.00 98.00 127 GLN A CA 1
ATOM 983 C C . GLN A 1 127 ? -0.278 -2.460 7.998 1.00 98.00 127 GLN A C 1
ATOM 985 O O . GLN A 1 127 ? 0.241 -1.733 8.842 1.00 98.00 127 GLN A O 1
ATOM 990 N N . ARG A 1 128 ? 0.425 -2.980 6.973 1.00 97.44 128 ARG A N 1
ATOM 991 C CA . ARG A 1 128 ? 1.864 -2.689 6.781 1.00 97.44 128 ARG A CA 1
ATOM 992 C C . ARG A 1 128 ? 2.093 -1.186 6.607 1.00 97.44 128 ARG A C 1
ATOM 994 O O . ARG A 1 128 ? 2.966 -0.603 7.247 1.00 97.44 128 ARG A O 1
ATOM 1001 N N . GLU A 1 129 ? 1.285 -0.543 5.758 1.00 97.56 129 GLU A N 1
ATOM 1002 C CA . GLU A 1 129 ? 1.395 0.899 5.512 1.00 97.56 129 GLU A CA 1
ATOM 1003 C C . GLU A 1 129 ? 1.084 1.713 6.770 1.00 97.56 129 GLU A C 1
ATOM 1005 O O . GLU A 1 129 ? 1.768 2.693 7.063 1.00 97.56 129 GLU A O 1
ATOM 1010 N N . LEU A 1 130 ? 0.064 1.304 7.527 1.00 97.50 130 LEU A N 1
ATOM 1011 C CA . LEU A 1 130 ? -0.328 1.965 8.764 1.00 97.50 130 LEU A CA 1
ATOM 1012 C C . LEU A 1 130 ? 0.776 1.874 9.818 1.00 97.50 130 LEU A C 1
ATOM 1014 O O . LEU A 1 130 ? 1.103 2.889 10.428 1.00 97.50 130 LEU A O 1
ATOM 1018 N N . ILE A 1 131 ? 1.376 0.694 9.995 1.00 98.38 131 ILE A N 1
ATOM 1019 C CA . ILE A 1 131 ? 2.508 0.490 10.906 1.00 98.38 131 ILE A CA 1
ATOM 1020 C C . ILE A 1 131 ? 3.701 1.328 10.453 1.00 98.38 131 ILE A C 1
ATOM 1022 O O . ILE A 1 131 ? 4.283 2.044 11.257 1.00 98.38 131 ILE A O 1
ATOM 1026 N N . PHE A 1 132 ? 4.031 1.327 9.162 1.00 97.62 132 PHE A N 1
ATOM 1027 C CA . PHE A 1 132 ? 5.122 2.153 8.645 1.00 97.62 132 PHE A CA 1
ATOM 1028 C C . PHE A 1 132 ? 4.889 3.656 8.858 1.00 97.62 132 PHE A C 1
ATOM 1030 O O . PHE A 1 132 ? 5.828 4.401 9.134 1.00 97.62 132 PHE A O 1
ATOM 1037 N N . ARG A 1 133 ? 3.642 4.120 8.734 1.00 97.31 133 ARG A N 1
ATOM 1038 C CA . ARG A 1 133 ? 3.286 5.534 8.899 1.00 97.31 133 ARG A CA 1
ATOM 1039 C C . ARG A 1 133 ? 3.208 5.962 10.359 1.00 97.31 133 ARG A C 1
ATOM 1041 O O . ARG A 1 133 ? 3.718 7.025 10.686 1.00 97.31 133 ARG A O 1
ATOM 1048 N N . LEU A 1 134 ? 2.556 5.181 11.214 1.00 97.88 134 LEU A N 1
ATOM 1049 C CA . LEU A 1 134 ? 2.203 5.591 12.579 1.00 97.88 134 LEU A CA 1
ATOM 1050 C C . LEU A 1 134 ? 3.022 4.890 13.665 1.00 97.88 134 LEU A C 1
ATOM 1052 O O . LEU A 1 134 ? 2.950 5.271 14.831 1.00 97.88 134 LEU A O 1
ATOM 1056 N N . GLY A 1 135 ? 3.766 3.855 13.298 1.00 98.12 135 GLY A N 1
ATOM 1057 C CA . GLY A 1 135 ? 4.403 2.951 14.236 1.00 98.12 135 GLY A CA 1
ATOM 1058 C C . GLY A 1 135 ? 3.408 1.968 14.846 1.00 98.12 135 GLY A C 1
ATOM 1059 O O . GLY A 1 135 ? 2.185 2.128 14.766 1.00 98.12 135 GLY A O 1
ATOM 1060 N N . VAL A 1 136 ? 3.939 0.931 15.490 1.00 98.12 136 VAL A N 1
ATOM 1061 C CA . VAL A 1 136 ? 3.127 -0.165 16.045 1.00 98.12 136 VAL A CA 1
ATOM 1062 C C . VAL A 1 136 ? 2.153 0.340 17.107 1.00 98.12 136 VAL A C 1
ATOM 1064 O O . VAL A 1 136 ? 0.989 -0.051 17.117 1.00 98.12 136 VAL A O 1
ATOM 1067 N N . HIS A 1 137 ? 2.602 1.226 17.998 1.00 97.38 137 HIS A N 1
ATOM 1068 C CA . HIS A 1 137 ? 1.789 1.683 19.125 1.00 97.38 137 HIS A CA 1
ATOM 1069 C C . HIS A 1 137 ? 0.507 2.405 18.678 1.00 97.38 137 HIS A C 1
ATOM 1071 O O . HIS A 1 137 ? -0.585 2.092 19.150 1.00 97.38 137 HIS A O 1
ATOM 1077 N N . LEU A 1 138 ? 0.613 3.354 17.744 1.00 97.62 138 LEU A N 1
ATOM 1078 C CA . LEU A 1 138 ? -0.555 4.085 17.249 1.00 97.62 138 LEU A CA 1
ATOM 1079 C C . LEU A 1 138 ? -1.397 3.234 16.295 1.00 97.62 138 LEU A C 1
ATOM 1081 O O . LEU A 1 138 ? -2.623 3.295 16.367 1.00 97.62 138 LEU A O 1
ATOM 1085 N N . ALA A 1 139 ? -0.772 2.389 15.469 1.00 98.06 139 ALA A N 1
ATOM 1086 C CA . ALA A 1 139 ? -1.499 1.441 14.630 1.00 98.06 139 ALA A CA 1
ATOM 1087 C C . ALA A 1 139 ? -2.367 0.483 15.468 1.00 98.06 139 ALA A C 1
ATOM 1089 O O . ALA A 1 139 ? -3.511 0.223 15.095 1.00 98.06 139 ALA A O 1
ATOM 1090 N N . LYS A 1 140 ? -1.883 0.029 16.636 1.00 98.00 140 LYS A N 1
ATOM 1091 C CA . LYS A 1 140 ? -2.668 -0.804 17.567 1.00 98.00 140 LYS A CA 1
ATOM 1092 C C . LYS A 1 140 ? -3.909 -0.073 18.067 1.00 98.00 140 LYS A C 1
ATOM 1094 O O . LYS A 1 140 ? -4.994 -0.635 18.018 1.00 98.00 140 LYS A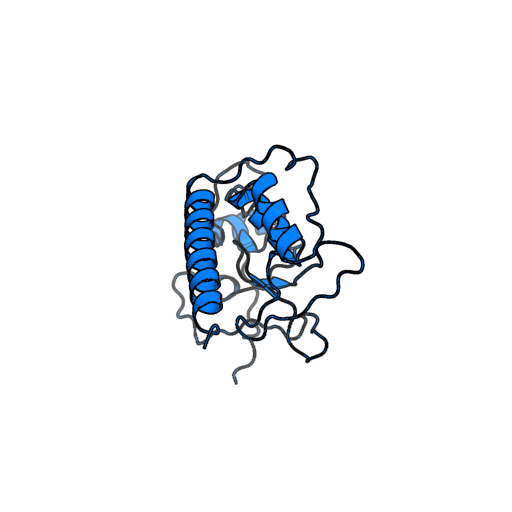 O 1
ATOM 1099 N N . ARG A 1 141 ? -3.780 1.201 18.449 1.00 96.50 141 ARG A N 1
ATOM 1100 C CA . ARG A 1 141 ? -4.930 2.024 18.873 1.00 96.50 141 ARG A CA 1
ATOM 1101 C C . ARG A 1 141 ? -5.977 2.176 17.769 1.00 96.50 141 ARG A C 1
ATOM 1103 O O . ARG A 1 141 ? -7.172 2.184 18.053 1.00 96.50 141 ARG A O 1
ATOM 1110 N N . VAL A 1 142 ? -5.539 2.307 16.514 1.00 96.62 142 VAL A N 1
ATOM 1111 C CA . VAL A 1 142 ? -6.452 2.324 15.361 1.00 96.62 142 VAL A CA 1
ATOM 1112 C C . VAL A 1 142 ? -7.154 0.974 15.226 1.00 96.62 142 VAL A C 1
ATOM 1114 O O . VAL A 1 142 ? -8.372 0.950 15.118 1.00 96.62 142 VAL A O 1
ATOM 1117 N N . ALA A 1 143 ? -6.418 -0.135 15.289 1.00 97.50 143 ALA A N 1
ATOM 1118 C CA . ALA A 1 143 ? -6.981 -1.481 15.183 1.00 97.50 143 ALA A CA 1
ATOM 1119 C C . ALA A 1 143 ? -8.013 -1.775 16.289 1.00 97.50 143 ALA A C 1
ATOM 1121 O O . ALA A 1 143 ? -9.127 -2.204 15.997 1.00 97.50 143 ALA A O 1
ATOM 1122 N N . GLU A 1 144 ? -7.689 -1.441 17.541 1.00 97.00 144 GLU A N 1
ATOM 1123 C CA . GLU A 1 144 ? -8.578 -1.585 18.701 1.00 97.00 144 GLU A CA 1
ATOM 1124 C C . GLU A 1 144 ? -9.881 -0.800 18.531 1.00 97.00 144 GLU A C 1
ATOM 1126 O O . GLU A 1 144 ? -10.961 -1.316 18.820 1.00 97.00 144 GLU A O 1
ATOM 1131 N N . ARG A 1 145 ? -9.800 0.437 18.025 1.00 94.62 145 ARG A N 1
ATOM 1132 C CA . ARG A 1 145 ? -10.984 1.265 17.760 1.00 94.62 145 ARG A CA 1
ATOM 1133 C C . ARG A 1 145 ? -11.907 0.633 16.722 1.00 94.62 145 ARG A C 1
ATOM 1135 O O . ARG A 1 145 ? -13.124 0.729 16.856 1.00 94.62 145 ARG A O 1
ATOM 1142 N N . GLU A 1 146 ? -11.325 0.021 15.700 1.00 95.56 146 GLU A N 1
ATOM 1143 C CA . GLU A 1 146 ? -12.051 -0.634 14.609 1.00 95.56 146 GLU A CA 1
ATOM 1144 C C . GLU A 1 146 ? -12.438 -2.084 14.957 1.00 95.56 146 GLU A C 1
ATOM 1146 O O . GLU A 1 146 ? -13.078 -2.765 14.159 1.00 95.56 146 GLU A O 1
ATOM 1151 N N . GLY A 1 147 ? -12.084 -2.561 16.157 1.00 96.12 147 GLY A N 1
ATOM 1152 C CA . GLY A 1 147 ? -12.419 -3.900 16.633 1.00 96.12 147 GLY A CA 1
ATOM 1153 C C . GLY A 1 147 ? -11.708 -5.017 15.869 1.00 96.12 147 GLY A C 1
ATOM 1154 O O . GLY A 1 147 ? -12.275 -6.097 15.711 1.00 96.12 147 GLY A O 1
ATOM 1155 N N . VAL A 1 148 ? -10.490 -4.767 15.379 1.00 97.12 148 VAL A N 1
ATOM 1156 C CA . VAL A 1 148 ? -9.694 -5.749 14.632 1.00 97.12 148 VAL A CA 1
ATOM 1157 C C . VAL A 1 148 ? -8.316 -5.959 15.236 1.00 97.12 148 VAL A C 1
ATOM 1159 O O . VAL A 1 148 ? -7.740 -5.067 15.852 1.00 97.12 148 VAL A O 1
ATOM 1162 N N . GLU A 1 149 ? -7.766 -7.153 15.029 1.00 97.25 149 GLU A N 1
ATOM 1163 C CA . GLU A 1 149 ? -6.381 -7.447 15.374 1.00 97.25 149 GLU A CA 1
ATOM 1164 C C . GLU A 1 149 ? -5.415 -6.697 14.446 1.00 97.25 149 GLU A C 1
ATOM 1166 O O . GLU A 1 149 ? -5.564 -6.716 13.218 1.00 97.25 149 GLU A O 1
ATOM 1171 N N . LEU A 1 150 ? -4.401 -6.060 15.038 1.00 98.06 150 LEU A N 1
ATOM 1172 C CA . LEU A 1 150 ? -3.224 -5.619 14.302 1.00 98.06 150 LEU A CA 1
ATOM 1173 C C . LEU A 1 150 ? -2.218 -6.767 14.264 1.00 98.06 150 LEU A C 1
ATOM 1175 O O . LEU A 1 150 ? -1.575 -7.061 15.273 1.00 98.06 150 LEU A O 1
ATOM 1179 N N . VAL A 1 151 ? -2.035 -7.362 13.093 1.00 97.94 151 VAL A N 1
ATOM 1180 C CA . VAL A 1 151 ? -0.941 -8.304 12.868 1.00 97.94 151 VAL A CA 1
ATOM 1181 C C . VAL A 1 151 ? 0.350 -7.489 12.837 1.00 97.94 151 VAL A C 1
ATOM 1183 O O . VAL A 1 151 ? 0.407 -6.466 12.167 1.00 97.94 151 VAL A O 1
ATOM 1186 N N . VAL A 1 152 ? 1.396 -7.886 13.554 1.00 97.50 152 VAL A N 1
ATOM 1187 C CA . VAL A 1 152 ? 2.699 -7.195 13.524 1.00 97.50 152 VAL A CA 1
ATOM 1188 C C . VAL A 1 152 ? 3.749 -8.211 13.125 1.00 97.50 152 VAL A C 1
ATOM 1190 O O . VAL A 1 152 ? 3.785 -9.306 13.684 1.00 97.50 152 VAL A O 1
ATOM 1193 N N . HIS A 1 153 ? 4.566 -7.879 12.130 1.00 96.00 153 HIS A N 1
ATOM 1194 C CA . HIS A 1 153 ? 5.638 -8.773 11.712 1.00 96.00 153 HIS A CA 1
ATOM 1195 C C . HIS A 1 153 ? 6.890 -8.558 12.567 1.00 96.00 153 HIS A C 1
ATOM 1197 O O . HIS A 1 153 ? 7.093 -7.454 13.075 1.00 96.00 153 HIS A O 1
ATOM 1203 N N . PRO A 1 154 ? 7.766 -9.572 12.699 1.00 96.62 154 PRO A N 1
ATOM 1204 C CA . PRO A 1 154 ? 8.987 -9.444 13.494 1.00 96.62 154 PRO A CA 1
ATOM 1205 C C . PRO A 1 154 ? 9.877 -8.258 13.088 1.00 96.62 154 PRO A C 1
ATOM 1207 O O . PRO A 1 154 ? 10.501 -7.630 13.936 1.00 96.62 154 PRO A O 1
ATOM 1210 N N . ASP A 1 155 ? 9.921 -7.913 11.798 1.00 93.81 155 ASP A N 1
ATOM 1211 C CA . ASP A 1 155 ? 10.692 -6.782 11.268 1.00 93.81 155 ASP A CA 1
ATOM 1212 C C . ASP A 1 155 ? 10.049 -5.409 11.531 1.00 93.81 155 ASP A C 1
ATOM 1214 O O . ASP A 1 155 ? 10.643 -4.370 11.236 1.00 93.81 155 ASP A O 1
ATOM 1218 N N . GLU A 1 156 ? 8.856 -5.386 12.119 1.00 96.06 156 GLU A N 1
ATOM 1219 C CA . GLU A 1 156 ? 8.089 -4.176 12.391 1.00 96.06 156 GLU A CA 1
ATOM 1220 C C . GLU A 1 156 ? 7.891 -3.882 13.873 1.00 96.06 156 GLU A C 1
ATOM 1222 O O . GLU A 1 156 ? 7.448 -2.782 14.194 1.00 96.06 156 GLU A O 1
ATOM 1227 N N . GLU A 1 157 ? 8.190 -4.816 14.781 1.00 94.38 157 GLU A N 1
ATOM 1228 C CA . GLU A 1 157 ? 7.879 -4.687 16.215 1.00 94.38 157 GLU A CA 1
ATOM 1229 C C . GLU A 1 157 ? 8.424 -3.392 16.843 1.00 94.38 157 GLU A C 1
ATOM 1231 O O . GLU A 1 157 ? 7.798 -2.823 17.737 1.00 94.38 157 GLU A O 1
ATOM 1236 N N . GLY A 1 158 ? 9.556 -2.895 16.336 1.00 94.31 158 GLY A N 1
ATOM 1237 C CA . GLY A 1 158 ? 10.188 -1.640 16.750 1.00 94.31 158 GLY A CA 1
ATOM 1238 C C . GLY A 1 158 ? 9.853 -0.422 15.884 1.00 94.31 158 GLY A C 1
ATOM 1239 O O . GLY A 1 158 ? 10.559 0.579 15.962 1.00 94.31 158 GLY A O 1
ATOM 1240 N N . SER A 1 159 ? 8.843 -0.486 15.013 1.00 96.19 159 SER A N 1
ATOM 1241 C CA . SER A 1 159 ? 8.508 0.634 14.133 1.00 96.19 159 SER A CA 1
ATOM 1242 C C . SER A 1 159 ? 7.934 1.808 14.929 1.00 96.19 159 SER A C 1
ATOM 1244 O O . SER A 1 159 ? 6.848 1.710 15.508 1.00 96.19 159 SER A O 1
ATOM 1246 N N . GLU A 1 160 ? 8.656 2.930 14.921 1.00 97.00 160 GLU A N 1
ATOM 1247 C CA . GLU A 1 160 ? 8.248 4.190 15.559 1.00 97.00 160 GLU A CA 1
ATOM 1248 C C . GLU A 1 160 ? 7.310 5.029 14.683 1.00 97.00 160 GLU A C 1
ATOM 1250 O O . GLU A 1 160 ? 6.699 5.974 15.171 1.00 97.00 160 GLU A O 1
ATOM 1255 N N . GLY A 1 161 ? 7.162 4.673 13.404 1.00 96.69 161 GLY A N 1
ATOM 1256 C CA . GLY A 1 161 ? 6.407 5.455 12.431 1.00 96.69 161 GLY A CA 1
ATOM 1257 C C . GLY A 1 161 ? 7.167 6.672 11.909 1.00 96.69 161 GLY A C 1
ATOM 1258 O O . GLY A 1 161 ? 8.369 6.837 12.113 1.00 96.69 161 GLY A O 1
ATOM 1259 N N . ARG A 1 162 ? 6.450 7.533 11.186 1.00 96.81 162 ARG A N 1
ATOM 1260 C CA . ARG A 1 162 ? 6.988 8.753 10.585 1.00 96.81 162 ARG A CA 1
ATOM 1261 C C . ARG A 1 162 ? 6.458 9.977 11.329 1.00 96.81 162 ARG A C 1
ATOM 1263 O O . ARG A 1 162 ? 5.237 10.136 11.379 1.00 96.81 162 ARG A O 1
ATOM 1270 N N . PRO A 1 163 ? 7.326 10.872 11.840 1.00 96.75 163 PRO A N 1
ATOM 1271 C CA . PRO A 1 163 ? 6.896 12.017 12.641 1.00 96.75 163 PRO A CA 1
ATOM 1272 C C . PRO A 1 163 ? 5.805 12.866 11.986 1.00 96.75 163 PRO A C 1
ATOM 1274 O O . PRO A 1 163 ? 4.849 13.252 12.653 1.00 96.75 163 PRO A O 1
ATOM 1277 N N . GLU A 1 164 ? 5.899 13.117 10.677 1.00 96.25 164 GLU A N 1
ATOM 1278 C CA . GLU A 1 164 ? 4.902 13.926 9.968 1.00 96.25 164 GLU A CA 1
ATOM 1279 C C . GLU A 1 164 ? 3.532 13.237 9.949 1.00 96.25 164 GLU A C 1
ATOM 1281 O O . GLU A 1 164 ? 2.527 13.839 10.315 1.00 96.25 164 GLU A O 1
ATOM 1286 N N . ALA A 1 165 ? 3.502 11.943 9.618 1.00 95.62 165 ALA A N 1
ATOM 1287 C CA . ALA A 1 165 ? 2.263 11.170 9.566 1.00 95.62 165 ALA A CA 1
ATOM 1288 C C . ALA A 1 165 ? 1.625 10.987 10.952 1.00 95.62 165 ALA A C 1
ATOM 1290 O O . ALA A 1 165 ? 0.402 10.917 11.063 1.00 95.62 165 ALA A O 1
ATOM 1291 N N . ILE A 1 166 ? 2.444 10.916 12.004 1.00 97.25 166 ILE A N 1
ATOM 1292 C CA . ILE A 1 166 ? 1.975 10.869 13.390 1.00 97.25 166 ILE A CA 1
ATOM 1293 C C . ILE A 1 166 ? 1.317 12.192 13.776 1.00 97.25 166 ILE A C 1
ATOM 1295 O O . ILE A 1 166 ? 0.236 12.177 14.359 1.00 97.25 166 ILE A O 1
ATOM 1299 N N . ASN A 1 167 ? 1.934 13.328 13.443 1.00 95.94 167 ASN A N 1
ATOM 1300 C CA . ASN A 1 167 ? 1.366 14.643 13.738 1.00 95.94 167 ASN A CA 1
ATOM 1301 C C . ASN A 1 167 ? 0.015 14.841 13.041 1.00 95.94 167 ASN A C 1
ATOM 1303 O O . ASN A 1 167 ? -0.945 15.247 13.696 1.00 95.94 167 ASN A O 1
ATOM 1307 N N . ASP A 1 168 ? -0.071 14.482 11.757 1.00 94.50 168 ASP A N 1
ATOM 1308 C CA . ASP A 1 168 ? -1.320 14.534 10.991 1.00 94.50 168 ASP A CA 1
ATOM 1309 C C . ASP A 1 168 ? -2.406 13.675 11.656 1.00 94.50 168 ASP A C 1
ATOM 1311 O O . ASP A 1 168 ? -3.515 14.143 11.915 1.00 94.50 168 ASP A O 1
ATOM 1315 N N . PHE A 1 169 ? -2.063 12.437 12.026 1.00 94.88 169 PHE A N 1
ATOM 1316 C CA . PHE A 1 169 ? -2.981 11.527 12.709 1.00 94.88 169 PHE A CA 1
ATOM 1317 C C . PHE A 1 169 ? -3.463 12.071 14.061 1.00 94.88 169 PHE A C 1
ATOM 1319 O O . PHE A 1 169 ? -4.648 11.990 14.383 1.00 94.88 169 PHE A O 1
ATOM 1326 N N . MET A 1 170 ? -2.567 12.637 14.869 1.00 94.38 170 MET A N 1
ATOM 1327 C CA . MET A 1 170 ? -2.928 13.187 16.177 1.00 94.38 170 MET A CA 1
ATOM 1328 C C . MET A 1 170 ? -3.843 14.410 16.052 1.00 94.38 170 MET A C 1
ATOM 1330 O O . MET A 1 170 ? -4.755 14.575 16.866 1.00 94.38 170 MET A O 1
ATOM 1334 N N . GLU A 1 171 ? -3.644 15.244 15.029 1.00 94.44 171 GLU A N 1
ATOM 1335 C CA . GLU A 1 171 ? -4.542 16.365 14.747 1.00 94.44 171 GLU A CA 1
ATOM 1336 C C . GLU A 1 171 ? -5.920 15.881 14.276 1.00 94.44 171 GLU A C 1
ATOM 1338 O O . GLU A 1 171 ? -6.943 16.371 14.765 1.00 94.44 171 GLU A O 1
ATOM 1343 N N . GLU A 1 172 ? -5.976 14.869 13.407 1.00 91.25 172 GLU A N 1
ATOM 1344 C CA . GLU A 1 172 ? -7.234 14.229 13.004 1.00 91.25 172 GLU A CA 1
ATOM 1345 C C . GLU A 1 172 ? -7.999 13.655 14.207 1.00 91.25 172 GLU A C 1
ATOM 1347 O O . GLU A 1 172 ? -9.207 13.878 14.342 1.00 91.25 172 GLU A O 1
ATOM 1352 N N . GLU A 1 173 ? -7.310 12.961 15.117 1.00 90.25 173 GLU A N 1
ATOM 1353 C CA . GLU A 1 173 ? -7.915 12.429 16.342 1.00 90.25 173 GLU A CA 1
ATOM 1354 C C . GLU A 1 173 ? -8.453 13.549 17.240 1.00 90.25 173 GLU A C 1
ATOM 1356 O O . GLU A 1 173 ? -9.574 13.449 17.747 1.00 90.25 173 GLU A O 1
ATOM 1361 N N . ARG A 1 174 ? -7.711 14.655 17.380 1.00 92.38 174 ARG A N 1
ATOM 1362 C CA . ARG A 1 174 ? -8.149 15.832 18.143 1.00 92.38 174 ARG A CA 1
ATOM 1363 C C . ARG A 1 174 ? -9.413 16.449 17.548 1.00 92.38 174 ARG A C 1
ATOM 1365 O O . ARG A 1 174 ? -10.352 16.784 18.276 1.00 92.38 174 ARG A O 1
ATOM 1372 N N . ILE A 1 175 ? -9.466 16.600 16.224 1.00 91.44 175 ILE A N 1
ATOM 1373 C CA . ILE A 1 175 ? -10.648 17.109 15.515 1.00 91.44 175 ILE A CA 1
ATOM 1374 C C . ILE A 1 175 ? -11.837 16.166 15.732 1.00 91.44 175 ILE A C 1
ATOM 1376 O O . ILE A 1 175 ? -12.929 16.618 16.088 1.00 91.44 175 ILE A O 1
ATOM 1380 N N . ARG A 1 176 ? -11.629 14.855 15.579 1.00 87.50 176 ARG A N 1
ATOM 1381 C CA . ARG A 1 176 ? -12.663 13.830 15.762 1.00 87.50 176 ARG A CA 1
ATOM 1382 C C . ARG A 1 176 ? -13.233 13.834 17.179 1.00 87.50 176 ARG A C 1
ATOM 1384 O O . ARG A 1 176 ? -14.454 13.793 17.348 1.00 87.50 176 ARG A O 1
ATOM 1391 N N . GLU A 1 177 ? -12.381 13.925 18.195 1.00 88.12 177 GLU A N 1
ATOM 1392 C CA . GLU A 1 177 ? -12.806 14.008 19.592 1.00 88.12 177 GLU A CA 1
ATOM 1393 C C . GLU A 1 177 ? -13.628 15.277 19.860 1.00 88.12 177 GLU A C 1
ATOM 1395 O O . GLU A 1 177 ? -14.699 15.212 20.472 1.00 88.12 177 GLU A O 1
ATOM 1400 N N . ASN A 1 178 ? -13.195 16.420 19.324 1.00 89.25 178 ASN A N 1
ATOM 1401 C CA . ASN A 1 178 ? -13.935 17.677 19.428 1.00 89.25 178 ASN A CA 1
ATOM 1402 C C . ASN A 1 178 ? -15.331 17.585 18.794 1.00 89.25 178 ASN A C 1
ATOM 1404 O O . ASN A 1 178 ? -16.311 18.035 19.396 1.00 89.25 178 ASN A O 1
ATOM 1408 N N . VAL A 1 179 ? -15.445 16.977 17.609 1.00 88.88 179 VAL A N 1
ATOM 1409 C CA . VAL A 1 179 ? -16.736 16.744 16.942 1.00 88.88 179 VAL A CA 1
ATOM 1410 C C . VAL A 1 179 ? -17.625 15.834 17.793 1.00 88.88 179 VAL A C 1
ATOM 1412 O O . VAL A 1 179 ? -18.780 16.179 18.048 1.00 88.88 179 VAL A O 1
ATOM 1415 N N . ARG A 1 180 ? -17.082 14.729 18.318 1.00 86.38 180 ARG A N 1
ATOM 1416 C CA . ARG A 1 180 ? -17.820 13.787 19.175 1.00 86.38 180 ARG A CA 1
ATOM 1417 C C . ARG A 1 180 ? -18.331 14.447 20.458 1.00 86.38 180 ARG A C 1
ATOM 1419 O O . ARG A 1 180 ? -19.474 14.227 20.864 1.00 86.38 180 ARG A O 1
ATOM 1426 N N . ASN A 1 181 ? -17.514 15.281 21.094 1.00 85.81 181 ASN A N 1
ATOM 1427 C CA . ASN A 1 181 ? -17.890 15.984 22.319 1.00 85.81 181 ASN A CA 1
ATOM 1428 C C . ASN A 1 181 ? -18.957 17.056 22.065 1.00 85.81 181 ASN A C 1
ATOM 1430 O O . ASN A 1 181 ? -19.867 17.216 22.879 1.00 85.81 181 ASN A O 1
ATOM 1434 N N . ARG A 1 182 ? -18.911 17.743 20.915 1.00 82.44 182 ARG A N 1
ATOM 1435 C CA . ARG A 1 182 ? -19.985 18.656 20.490 1.00 82.44 182 ARG A CA 1
ATOM 1436 C C . ARG A 1 182 ? -21.286 17.912 20.220 1.00 82.44 182 ARG A C 1
ATOM 1438 O O . ARG A 1 182 ? -22.327 18.353 20.693 1.00 82.44 182 ARG A O 1
ATOM 1445 N N . SER A 1 183 ? -21.227 16.767 19.536 1.00 77.44 183 SER A N 1
ATOM 1446 C CA . SER A 1 183 ? -22.426 15.967 19.278 1.00 77.44 183 SER A CA 1
ATOM 1447 C C . SER A 1 183 ? -23.067 15.441 20.557 1.00 77.44 183 SER A C 1
ATOM 1449 O O . SER A 1 183 ? -24.276 15.330 20.587 1.00 77.44 183 SER A O 1
ATOM 1451 N N . LYS A 1 184 ? -22.307 15.172 21.628 1.00 76.06 184 LYS A N 1
ATOM 1452 C CA . LYS A 1 184 ? -22.886 14.739 22.912 1.00 76.06 184 LYS A CA 1
ATOM 1453 C C . LYS A 1 184 ? -23.615 15.864 23.653 1.00 76.06 184 LYS A C 1
ATOM 1455 O O . LYS A 1 184 ? -24.650 15.610 24.245 1.00 76.06 184 LYS A O 1
ATOM 1460 N N . LYS A 1 185 ? -23.114 17.102 23.583 1.00 69.44 185 LYS A N 1
ATOM 1461 C CA . LYS A 1 185 ? -23.726 18.269 24.251 1.00 69.44 185 LYS A CA 1
ATOM 1462 C C . LYS A 1 185 ? -25.012 18.776 23.580 1.00 69.44 185 LYS A C 1
ATOM 1464 O O . LYS A 1 185 ? -25.726 19.569 24.175 1.00 69.44 185 LYS A O 1
ATOM 1469 N N . GLY A 1 186 ? -25.291 18.367 22.340 1.00 57.97 186 GLY A N 1
ATOM 1470 C CA . GLY A 1 186 ? -26.456 18.825 21.572 1.00 57.97 186 GLY A CA 1
ATOM 1471 C C . GLY A 1 186 ? -27.778 18.105 21.868 1.00 57.97 186 GLY A C 1
ATOM 1472 O O . GLY A 1 186 ? -28.786 18.491 21.287 1.00 57.97 186 GLY A O 1
ATOM 1473 N N . TRP A 1 187 ? -27.781 17.082 22.732 1.00 51.38 187 TRP A N 1
ATOM 1474 C CA . TRP A 1 187 ? -28.946 16.222 23.013 1.00 51.38 187 TRP A CA 1
ATOM 1475 C C . TRP A 1 187 ? -29.409 16.261 24.480 1.00 51.38 187 TRP A C 1
ATOM 1477 O O . TRP A 1 187 ? -30.198 15.414 24.881 1.00 51.38 187 TRP A O 1
ATOM 1487 N N . ASP A 1 188 ? -28.942 17.236 25.264 1.00 51.88 188 ASP A N 1
ATOM 1488 C CA . ASP A 1 188 ? -29.414 17.489 26.636 1.00 51.88 188 ASP A CA 1
ATOM 1489 C C . ASP A 1 188 ? -30.492 18.601 26.652 1.00 51.88 188 ASP A C 1
ATOM 1491 O O . ASP A 1 188 ? -30.331 19.614 27.336 1.00 51.88 188 ASP A O 1
ATOM 1495 N N . TRP A 1 189 ? -31.569 18.442 25.866 1.00 50.81 189 TRP A N 1
ATOM 1496 C CA . TRP A 1 189 ? -32.764 19.308 25.902 1.00 50.81 189 TRP A CA 1
ATOM 1497 C C . TRP A 1 189 ? -34.000 18.527 26.340 1.00 50.81 189 TRP A C 1
ATOM 1499 O O . TRP A 1 189 ? -34.298 17.499 25.691 1.00 50.81 189 TRP A O 1
#